Protein AF-A0A1A8AXL2-F1 (afdb_monomer)

pLDDT: mean 74.63, std 25.41, range [25.23, 94.56]

Solvent-accessible surface area (backbone atoms only — not comparable to full-atom values): 12028 Å² total; per-residue (Å²): 109,71,71,58,29,53,57,51,32,54,52,47,26,49,73,79,44,80,62,45,82,63,95,41,56,71,55,32,40,69,34,60,92,36,46,71,41,55,19,22,45,46,35,32,72,77,67,73,39,85,77,52,56,38,52,43,76,42,40,44,53,48,43,51,44,55,54,78,48,100,61,81,63,91,45,54,69,52,40,30,56,61,44,65,73,74,51,61,77,85,47,44,76,56,49,43,64,52,34,41,52,43,27,73,48,36,57,32,96,71,85,35,26,29,68,77,37,92,56,36,92,76,33,81,66,50,47,92,85,31,62,91,65,81,59,75,92,81,79,82,82,75,81,78,79,73,78,87,72,80,83,74,85,85,88,84,90,81,80,89,80,92,84,81,95,73,90,80,81,84,83,79,84,84,77,82,80,76,84,78,82,82,75,86,85,90,134

Organism: Nothobranchius furzeri (NCBI:txid105023)

Radius of gyration: 23.91 Å; Cα contacts (8 Å, |Δi|>4): 164; chains: 1; bounding box: 62×56×70 Å

Foldseek 3Di:
DVVVLVVQQQVCCVPPVVRDQDLDLVSQCPRPPRHSLNSQLCNCPVVVDRPFANFDPLNLVVCQQQCVDPDRDDDSVVSRVSCVVPPPSVCRNVSHVVSVVCQQFAVDPPQGNLVPDPCNVNGPNRDPPGDPDHTDPDDDDDPPPDPPDPDDDDDDDDDDDDDDDDDDDDDDDDDDDDPDDDDDDDD

Secondary structure (DSSP, 8-state):
-HHHHHHHHHHHHHHHSTTS--SSHHHHHTSTT--HHHHHHHHHHHH----S----HHHHHHHHHHT-SSS--SSHHHHHHHHHHHS-GGGHHHHHHHHHHHHHHTS-SSS--GGG-TTTTT-TT--TT----PPPS--PPPP-PPP---------------------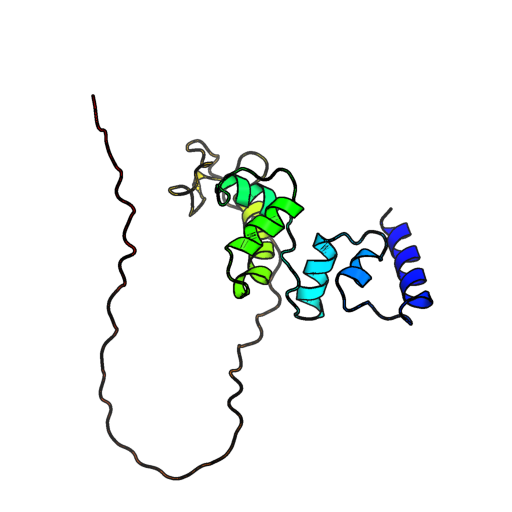PPPPP---PPPP-------

Sequence (187 aa):
NKVKYLKQTSAVLQRDFGGDIPNSVEGLVRLPGVGPKMAHLAMDIAWNQVSGIGVDTHVHRISNRLGWFRRPTKNPEETRKALEEWLPRELWSEINWLLVGFGQQVCLPVSPLCSSCLNQNICPSAHQSSPVKRPKAGSPRSPKSLPFKTKTEPGQELALNDETIKQEPRPETVSYMRPRRKNKCPL

InterPro domains:
  IPR000445 Helix-hairpin-helix motif [PF00633] (17-41)
  IPR003265 HhH-GPD domain [PF00730] (1-88)
  IPR003265 HhH-GPD domain [SM00478] (1-105)
  IPR003265 HhH-GPD domain [cd00056] (1-103)
  IPR003651 Endonuclease III-like, iron-sulphur cluster loop motif [SM00525] (106-126)
  IPR004035 Endonuclease III, iron-sulphur binding site [PS00764] (107-123)
  IPR004036 Endonuclease III-like, conserved site-2 [PS01155] (19-48)
  IPR011257 DNA glycosylase [SSF48150] (1-134)
  IPR023170 Helix-hairpin-helix, base-excision DNA repair, C-terminal [G3DSA:1.10.1670.10] (44-129)

Structure (mmCIF, N/CA/C/O backbone):
data_AF-A0A1A8AXL2-F1
#
_entry.id   AF-A0A1A8AXL2-F1
#
loop_
_atom_site.group_PDB
_atom_site.id
_atom_site.type_symbol
_atom_site.label_atom_id
_atom_site.label_alt_id
_atom_site.label_comp_id
_atom_site.label_asym_id
_atom_site.label_entity_id
_atom_site.label_seq_id
_atom_site.pdbx_PDB_ins_code
_atom_site.Cartn_x
_atom_site.Cartn_y
_atom_site.Cartn_z
_atom_site.occupancy
_atom_site.B_iso_or_equiv
_atom_site.auth_seq_id
_atom_site.auth_comp_id
_atom_site.auth_asym_id
_atom_site.auth_atom_id
_atom_site.pdbx_PDB_model_num
ATOM 1 N N . ASN A 1 1 ? 6.479 4.056 21.395 1.00 80.62 1 ASN A N 1
ATOM 2 C CA . ASN A 1 1 ? 5.275 4.492 20.638 1.00 80.62 1 ASN A CA 1
ATOM 3 C C . ASN A 1 1 ? 4.191 3.423 20.531 1.00 80.6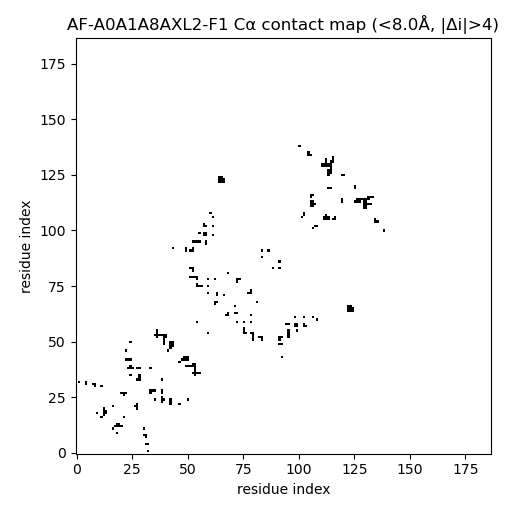2 1 ASN A C 1
ATOM 5 O O . ASN A 1 1 ? 3.095 3.691 20.996 1.00 80.62 1 ASN A O 1
ATOM 9 N N . LYS A 1 2 ? 4.466 2.207 20.030 1.00 86.38 2 LYS A N 1
ATOM 10 C CA . LYS A 1 2 ? 3.437 1.151 19.856 1.00 86.38 2 LYS A CA 1
ATOM 11 C C . LYS A 1 2 ? 2.618 0.825 21.121 1.00 86.38 2 LYS A C 1
ATOM 13 O O . LYS A 1 2 ? 1.398 0.797 21.059 1.00 86.38 2 LYS A O 1
ATOM 18 N N . VAL A 1 3 ? 3.270 0.667 22.277 1.00 93.06 3 VAL A N 1
ATOM 19 C CA . VAL A 1 3 ? 2.585 0.413 23.567 1.00 93.06 3 VAL A CA 1
ATOM 20 C C . VAL A 1 3 ? 1.648 1.563 23.961 1.00 93.06 3 VAL A C 1
ATOM 22 O O . VAL A 1 3 ? 0.550 1.331 24.459 1.00 93.06 3 VAL A O 1
ATOM 25 N N . LYS A 1 4 ? 2.059 2.811 23.699 1.00 92.38 4 LYS A N 1
ATOM 26 C CA . LYS A 1 4 ? 1.239 4.004 23.952 1.00 92.38 4 LYS A CA 1
ATOM 27 C C . LYS A 1 4 ? -0.009 3.997 23.066 1.00 92.38 4 LYS A C 1
ATOM 29 O O . LYS A 1 4 ? -1.100 4.205 23.581 1.00 92.38 4 LYS A O 1
ATOM 34 N N . TYR A 1 5 ? 0.147 3.683 21.779 1.00 92.75 5 TYR A N 1
ATOM 35 C CA . TYR A 1 5 ? -0.978 3.577 20.849 1.00 92.75 5 TYR A CA 1
ATOM 36 C C . TYR A 1 5 ? -1.948 2.461 21.220 1.00 92.75 5 TYR A C 1
ATOM 38 O O . TYR A 1 5 ? -3.147 2.690 21.163 1.00 92.75 5 TYR A O 1
ATOM 46 N N . LEU A 1 6 ? -1.470 1.305 21.688 1.00 91.81 6 LEU A N 1
ATOM 47 C CA . LEU A 1 6 ? -2.341 0.232 22.185 1.00 91.81 6 LEU A CA 1
ATOM 48 C C . LEU A 1 6 ? -3.220 0.691 23.357 1.00 91.81 6 LEU A C 1
ATOM 50 O O . LEU A 1 6 ? -4.438 0.529 23.310 1.00 91.81 6 LEU A O 1
ATOM 54 N N . LYS A 1 7 ? -2.619 1.318 24.380 1.00 93.50 7 LYS A N 1
ATOM 55 C CA . LYS A 1 7 ? -3.366 1.844 25.536 1.00 93.50 7 LYS A CA 1
ATOM 56 C C . LYS A 1 7 ? -4.383 2.911 25.122 1.00 93.50 7 LYS A C 1
ATOM 58 O O . LYS A 1 7 ? -5.524 2.873 25.564 1.00 93.50 7 LYS A O 1
ATOM 63 N N . GLN A 1 8 ? -3.976 3.840 24.257 1.00 93.62 8 GLN A N 1
ATOM 64 C CA . GLN A 1 8 ? -4.852 4.906 23.765 1.00 93.62 8 GLN A CA 1
ATOM 65 C C . GLN A 1 8 ? -5.988 4.365 22.890 1.00 93.62 8 GLN A C 1
ATOM 67 O O . GLN A 1 8 ? -7.120 4.804 23.041 1.00 93.62 8 GLN A O 1
ATOM 72 N N . THR A 1 9 ? -5.703 3.395 22.018 1.00 93.44 9 THR A N 1
ATOM 73 C CA . THR A 1 9 ? -6.710 2.754 21.160 1.00 93.44 9 THR A CA 1
ATOM 74 C C . THR A 1 9 ? -7.769 2.068 22.013 1.00 93.44 9 THR A C 1
ATOM 76 O O . THR A 1 9 ? -8.945 2.330 21.817 1.00 93.44 9 THR A O 1
ATOM 79 N N . SER A 1 10 ? -7.371 1.270 23.011 1.00 92.75 10 SER A N 1
ATOM 80 C CA . SER A 1 10 ? -8.322 0.609 23.918 1.00 92.75 10 SER A CA 1
ATOM 81 C C . SER A 1 10 ? -9.226 1.611 24.651 1.00 92.75 10 SER A C 1
ATOM 83 O O . SER A 1 10 ? -10.439 1.425 24.698 1.00 92.75 10 SER A O 1
ATOM 85 N N . ALA A 1 11 ? -8.663 2.722 25.143 1.00 93.44 11 ALA A N 1
ATOM 86 C CA . ALA A 1 11 ? -9.444 3.776 25.791 1.00 93.44 11 ALA A CA 1
ATOM 87 C C . ALA A 1 11 ? -10.441 4.459 24.833 1.00 93.44 11 ALA A C 1
ATOM 89 O O . ALA A 1 11 ? -11.581 4.714 25.215 1.00 93.44 11 ALA A O 1
ATOM 90 N N . VAL A 1 12 ? -10.034 4.733 23.586 1.00 92.81 12 VAL A N 1
ATOM 91 C CA . VAL A 1 12 ? -10.913 5.309 22.551 1.00 92.81 12 VAL A CA 1
ATOM 92 C C . VAL A 1 12 ? -12.035 4.340 22.179 1.00 92.81 12 VAL A C 1
ATOM 94 O O . VAL A 1 12 ? -13.181 4.762 22.086 1.00 92.81 12 VAL A O 1
ATOM 97 N N . LEU A 1 13 ? -11.733 3.049 22.020 1.00 93.69 13 LEU A N 1
ATOM 98 C CA . LEU A 1 13 ? -12.737 2.030 21.700 1.00 93.69 13 LEU A CA 1
ATOM 99 C C . LEU A 1 13 ? -13.796 1.915 22.802 1.00 93.69 13 LEU A C 1
ATOM 101 O O . LEU A 1 13 ? -14.986 1.911 22.504 1.00 93.69 13 LEU A O 1
ATOM 105 N N . GLN A 1 14 ? -13.382 1.892 24.073 1.00 93.81 14 GLN A N 1
ATOM 106 C CA . GLN A 1 14 ? -14.323 1.851 25.197 1.00 93.81 14 GLN A CA 1
ATOM 107 C C . GLN A 1 14 ? -15.208 3.100 25.268 1.00 93.81 14 GLN A C 1
ATOM 109 O O . GLN A 1 14 ? -16.404 2.983 25.516 1.00 93.81 14 GLN A O 1
ATOM 114 N N . ARG A 1 15 ? -14.634 4.289 25.050 1.00 92.75 15 ARG A N 1
ATOM 115 C CA . ARG A 1 15 ? -15.352 5.561 25.194 1.00 92.75 15 ARG A CA 1
ATOM 116 C C . ARG A 1 15 ? -16.278 5.869 24.015 1.00 92.75 15 ARG A C 1
ATOM 118 O O . ARG A 1 15 ? -17.403 6.299 24.236 1.00 92.75 15 ARG A O 1
ATOM 125 N N . ASP A 1 16 ? -15.796 5.676 22.787 1.00 91.31 16 ASP A N 1
ATOM 126 C CA . ASP A 1 16 ? -16.437 6.211 21.577 1.00 91.31 16 ASP A CA 1
ATOM 127 C C . ASP A 1 16 ? -17.134 5.124 20.736 1.00 91.31 16 ASP A C 1
ATOM 129 O O . ASP A 1 16 ? -17.995 5.449 19.922 1.00 91.31 16 ASP A O 1
ATOM 133 N N . PHE A 1 17 ? -16.783 3.844 20.922 1.00 90.69 17 PHE A N 1
ATOM 134 C CA . PHE A 1 17 ? -17.259 2.724 20.094 1.00 90.69 17 PHE A CA 1
ATOM 135 C C . PHE A 1 17 ? -17.861 1.565 20.909 1.00 90.69 17 PHE A C 1
ATOM 137 O O . PHE A 1 17 ? -18.017 0.460 20.399 1.00 90.69 17 PHE A O 1
ATOM 144 N N . GLY A 1 18 ? -18.189 1.787 22.188 1.00 89.75 18 GLY A N 1
ATOM 145 C CA . GLY A 1 18 ? -18.833 0.773 23.034 1.00 89.75 18 GLY A CA 1
ATOM 146 C C . GLY A 1 18 ? -17.980 -0.477 23.287 1.00 89.75 18 GLY A C 1
ATOM 147 O O . GLY A 1 18 ? -18.515 -1.529 23.618 1.00 89.75 18 GLY A O 1
ATOM 148 N N . GLY A 1 19 ? -16.658 -0.372 23.122 1.00 90.81 19 GLY A N 1
ATOM 149 C CA . GLY A 1 19 ? -15.722 -1.486 23.262 1.00 90.81 19 GLY A CA 1
ATOM 150 C C . GLY A 1 19 ? -15.533 -2.338 22.004 1.00 90.81 19 GLY A C 1
ATOM 151 O O . GLY A 1 19 ? -14.730 -3.268 22.055 1.00 90.81 19 GLY A O 1
ATOM 152 N N . ASP A 1 20 ? -16.198 -2.016 20.892 1.00 92.38 20 ASP A N 1
ATOM 153 C CA . ASP A 1 20 ? -16.064 -2.740 19.623 1.00 92.38 20 ASP A CA 1
ATOM 154 C C . ASP A 1 20 ? -15.217 -1.969 18.594 1.00 92.38 20 ASP A C 1
ATOM 156 O O . ASP A 1 20 ? -14.982 -0.765 18.724 1.00 92.38 20 ASP A O 1
ATOM 160 N N . ILE A 1 21 ? -14.715 -2.668 17.574 1.00 92.12 21 ILE A N 1
ATOM 161 C CA . ILE A 1 21 ? -13.876 -2.092 16.520 1.00 92.12 21 ILE A CA 1
ATOM 162 C C . ILE A 1 21 ? -14.773 -1.481 15.432 1.00 92.12 21 ILE A C 1
ATOM 164 O O . ILE A 1 21 ? -15.626 -2.180 14.885 1.00 92.12 21 ILE A O 1
ATOM 168 N N . PRO A 1 22 ? -14.568 -0.207 15.046 1.00 91.44 22 PRO A N 1
ATOM 169 C CA . PRO A 1 22 ? -15.370 0.415 14.002 1.00 91.44 22 PRO A CA 1
ATOM 170 C C . PRO A 1 22 ? -15.217 -0.305 12.660 1.00 91.44 22 PRO A C 1
ATOM 172 O O . PRO A 1 22 ? -14.106 -0.542 12.190 1.00 91.44 22 PRO A O 1
ATOM 175 N N . ASN A 1 23 ? -16.346 -0.560 12.006 1.00 91.50 23 ASN A N 1
ATOM 176 C CA . ASN A 1 23 ? -16.459 -1.202 10.695 1.00 91.50 23 ASN A CA 1
ATOM 177 C C . ASN A 1 23 ? -16.460 -0.191 9.531 1.00 91.50 23 ASN A C 1
ATOM 179 O O . ASN A 1 23 ? -17.117 -0.396 8.511 1.00 91.50 23 ASN A O 1
ATOM 183 N N . SER A 1 24 ? -15.757 0.932 9.681 1.00 93.12 24 SER A N 1
ATOM 184 C CA . SER A 1 24 ? -15.641 1.959 8.644 1.00 93.12 24 SER A CA 1
ATOM 185 C C . SER A 1 24 ? -14.209 2.472 8.538 1.00 93.12 24 SER A C 1
ATOM 187 O O . SER A 1 24 ? -13.486 2.561 9.533 1.00 93.12 24 SER A O 1
ATOM 189 N N . VAL A 1 25 ? -13.788 2.850 7.325 1.00 91.62 25 VAL A N 1
ATOM 190 C CA . VAL A 1 25 ? -12.440 3.398 7.082 1.00 91.62 25 VAL A CA 1
ATOM 191 C C . VAL A 1 25 ? -12.203 4.643 7.935 1.00 91.62 25 VAL A C 1
ATOM 193 O O . VAL A 1 25 ? -11.165 4.767 8.577 1.00 91.62 25 VAL A O 1
ATOM 196 N N . GLU A 1 26 ? -13.181 5.544 7.986 1.00 92.31 26 GLU A N 1
ATOM 197 C CA . GLU A 1 26 ? -13.119 6.780 8.769 1.00 92.31 26 GLU A CA 1
ATOM 198 C C . GLU A 1 26 ? -12.991 6.496 10.268 1.00 92.31 26 GLU A C 1
ATOM 200 O O . GLU A 1 26 ? -12.162 7.108 10.941 1.00 92.31 26 GLU A O 1
ATOM 205 N N . GLY A 1 27 ? -13.754 5.531 10.791 1.00 92.31 27 GLY A N 1
ATOM 206 C CA . GLY A 1 27 ? -13.664 5.116 12.189 1.00 92.31 27 GLY A CA 1
ATOM 207 C C . GLY A 1 27 ? -12.304 4.506 12.524 1.00 92.31 27 GLY A C 1
ATOM 208 O O . GLY A 1 27 ? -11.703 4.859 13.536 1.00 92.31 27 GLY A O 1
ATOM 209 N N . LEU A 1 28 ? -11.774 3.658 11.640 1.00 92.88 28 LEU A N 1
ATOM 210 C CA . LEU A 1 28 ? -10.459 3.043 11.808 1.00 92.88 28 LEU A CA 1
ATOM 211 C C . LEU A 1 28 ? -9.328 4.074 11.781 1.00 92.88 28 LEU A C 1
ATOM 213 O O . LEU A 1 28 ? -8.440 4.006 12.622 1.00 92.88 28 LEU A O 1
ATOM 217 N N . VAL A 1 29 ? -9.367 5.057 10.875 1.00 93.62 29 VAL A N 1
ATOM 218 C CA . VAL A 1 29 ? -8.345 6.121 10.787 1.00 93.62 29 VAL A CA 1
ATOM 219 C C . VAL A 1 29 ? -8.354 7.041 12.017 1.00 93.62 29 VAL A C 1
ATOM 221 O O . VAL A 1 29 ? -7.330 7.637 12.347 1.00 93.62 29 VAL A O 1
ATOM 224 N N . ARG A 1 30 ? -9.474 7.139 12.750 1.00 91.81 30 ARG A N 1
ATOM 225 C CA . ARG A 1 30 ? -9.527 7.877 14.027 1.00 91.81 30 ARG A CA 1
ATOM 226 C C . ARG A 1 30 ? -8.743 7.187 15.144 1.00 91.81 30 ARG A C 1
ATOM 228 O O . ARG A 1 30 ? -8.409 7.842 16.134 1.00 91.81 30 ARG A O 1
ATOM 235 N N . LEU A 1 31 ? -8.439 5.894 15.011 1.00 92.31 31 LEU A N 1
ATOM 236 C CA . LEU A 1 31 ? -7.663 5.171 16.010 1.00 92.31 31 LEU A CA 1
ATOM 237 C C . LEU A 1 31 ? -6.184 5.590 15.955 1.00 92.31 31 LEU A C 1
ATOM 239 O O . LEU A 1 31 ? -5.583 5.686 14.879 1.00 92.31 31 LEU A O 1
ATOM 243 N N . PRO A 1 32 ? -5.544 5.820 17.112 1.00 91.19 32 PRO A N 1
ATOM 244 C CA . PRO A 1 32 ? -4.179 6.318 17.148 1.00 91.19 32 PRO A CA 1
ATOM 245 C C . PRO A 1 32 ? -3.201 5.287 16.572 1.00 91.19 32 PRO A C 1
ATOM 247 O O . PRO A 1 32 ? -3.061 4.175 17.075 1.00 91.19 32 PRO A O 1
ATOM 250 N N . GLY A 1 33 ? -2.473 5.689 15.527 1.00 88.56 33 GLY A N 1
ATOM 251 C CA . GLY A 1 33 ? -1.500 4.837 14.837 1.00 88.56 33 GLY A CA 1
ATOM 252 C C . GLY A 1 33 ? -2.068 4.042 13.657 1.00 88.56 33 GLY A C 1
ATOM 253 O O . GLY A 1 33 ? -1.302 3.337 12.998 1.00 88.56 33 GLY A O 1
ATOM 254 N N . VAL A 1 34 ? -3.363 4.176 13.353 1.00 92.00 34 VAL A N 1
ATOM 255 C CA . VAL A 1 34 ? -3.984 3.601 12.154 1.00 92.00 34 VAL A CA 1
ATOM 256 C C . VAL A 1 34 ? -4.045 4.667 11.061 1.00 92.00 34 VAL A C 1
ATOM 258 O O . VAL A 1 34 ? -4.724 5.678 11.186 1.00 92.00 34 VAL A O 1
ATOM 261 N N . GLY A 1 35 ? -3.297 4.452 9.979 1.00 90.75 35 GLY A N 1
ATOM 262 C CA . GLY A 1 35 ? -3.356 5.297 8.784 1.00 90.75 35 GLY A CA 1
ATOM 263 C C . GLY A 1 35 ? -4.300 4.740 7.709 1.00 90.75 35 GLY A C 1
ATOM 264 O O . GLY A 1 35 ? -4.747 3.595 7.829 1.00 90.75 35 GLY A O 1
ATOM 265 N N . PRO A 1 36 ? -4.522 5.483 6.607 1.00 89.62 36 PRO A N 1
ATOM 266 C CA . PRO A 1 36 ? -5.420 5.085 5.515 1.00 89.62 36 PRO A CA 1
ATOM 267 C C . PRO A 1 36 ? -5.136 3.683 4.960 1.00 89.62 36 PRO A C 1
ATOM 269 O O . PRO A 1 36 ? -6.042 2.868 4.816 1.00 89.62 36 PRO A O 1
ATOM 272 N N . LYS A 1 37 ? -3.854 3.346 4.751 1.00 90.44 37 LYS A N 1
ATOM 273 C CA . LYS A 1 37 ? -3.425 2.003 4.326 1.00 90.44 37 LYS A CA 1
ATOM 274 C C . LYS A 1 37 ? -3.930 0.912 5.273 1.00 90.44 37 LYS A C 1
ATOM 276 O O . LYS A 1 37 ? -4.470 -0.092 4.824 1.00 90.44 37 LYS A O 1
ATOM 281 N N . MET A 1 38 ? -3.703 1.087 6.575 1.00 91.75 38 MET A N 1
ATOM 282 C CA . MET A 1 38 ? -4.070 0.083 7.575 1.00 91.75 38 MET A CA 1
ATOM 283 C C . MET A 1 38 ? -5.588 -0.044 7.693 1.00 91.75 38 MET A C 1
ATOM 285 O O . MET A 1 38 ? -6.074 -1.156 7.854 1.00 91.75 38 MET A O 1
ATOM 289 N N . ALA A 1 39 ? -6.323 1.062 7.555 1.00 93.56 39 ALA A N 1
ATOM 290 C CA . ALA A 1 39 ? -7.779 1.054 7.558 1.00 93.56 39 ALA A CA 1
ATOM 291 C C . ALA A 1 39 ? -8.351 0.260 6.373 1.00 93.56 39 ALA A C 1
ATOM 293 O O . ALA A 1 39 ? -9.171 -0.627 6.584 1.00 93.56 39 ALA A O 1
ATOM 294 N N . HIS A 1 40 ? -7.867 0.492 5.147 1.00 92.81 40 HIS A N 1
ATOM 295 C CA . HIS A 1 40 ? -8.312 -0.278 3.979 1.00 92.81 40 HIS A CA 1
ATOM 296 C C . HIS A 1 40 ? -8.010 -1.776 4.107 1.00 92.81 40 HIS A C 1
ATOM 298 O O . HIS A 1 40 ? -8.869 -2.598 3.804 1.00 92.81 40 HIS A O 1
ATOM 304 N N . LEU A 1 41 ? -6.823 -2.134 4.611 1.00 91.50 41 LEU A N 1
ATOM 305 C CA . LEU A 1 41 ? -6.457 -3.538 4.826 1.00 91.50 41 LEU A CA 1
ATOM 306 C C . LEU A 1 41 ? -7.290 -4.208 5.918 1.00 91.50 41 LEU A C 1
ATOM 308 O O . LEU A 1 41 ? -7.655 -5.369 5.777 1.00 91.50 41 LEU A O 1
ATOM 312 N N . ALA A 1 42 ? -7.594 -3.496 7.003 1.00 92.81 42 ALA A N 1
ATOM 313 C CA . ALA A 1 42 ? -8.451 -4.020 8.058 1.00 92.81 42 ALA A CA 1
ATOM 314 C C . ALA A 1 42 ? -9.887 -4.237 7.556 1.00 92.81 42 ALA A C 1
ATOM 316 O O . ALA A 1 42 ? -10.452 -5.291 7.822 1.00 92.81 42 ALA A O 1
ATOM 317 N N . MET A 1 43 ? -10.441 -3.298 6.779 1.00 93.69 43 MET A N 1
ATOM 318 C CA . MET A 1 43 ? -11.762 -3.447 6.149 1.00 93.69 43 MET A CA 1
ATOM 319 C C . MET A 1 43 ? -11.843 -4.679 5.241 1.00 93.69 43 MET A C 1
ATOM 321 O O . MET A 1 43 ? -12.810 -5.437 5.306 1.00 93.69 43 MET A O 1
ATOM 325 N N . ASP A 1 44 ? -10.806 -4.898 4.437 1.00 91.19 44 ASP A N 1
ATOM 326 C CA . ASP A 1 44 ? -10.718 -6.047 3.541 1.00 91.19 44 ASP A CA 1
ATOM 327 C C . ASP A 1 44 ? -10.605 -7.369 4.319 1.00 91.19 44 ASP A C 1
ATOM 329 O O . ASP A 1 44 ? -11.382 -8.288 4.100 1.00 91.19 44 ASP A O 1
ATOM 333 N N . ILE A 1 45 ? -9.704 -7.461 5.301 1.00 90.12 45 ILE A N 1
ATOM 334 C CA . ILE A 1 45 ? -9.427 -8.729 5.997 1.00 90.12 45 ILE A CA 1
ATOM 335 C C . ILE A 1 45 ? -10.499 -9.082 7.037 1.00 90.12 45 ILE A C 1
ATOM 337 O O . ILE A 1 45 ? -10.868 -10.247 7.160 1.00 90.12 45 ILE A O 1
ATOM 341 N N . ALA A 1 46 ? -10.964 -8.112 7.827 1.00 92.38 46 ALA A N 1
ATOM 342 C CA . ALA A 1 46 ? -11.866 -8.382 8.949 1.00 92.38 46 ALA A CA 1
ATOM 343 C C . ALA A 1 46 ? -13.348 -8.351 8.549 1.00 92.38 46 ALA A C 1
ATOM 345 O O . ALA A 1 46 ? -14.134 -9.113 9.106 1.00 92.38 46 ALA A O 1
ATOM 346 N N . TRP A 1 47 ? -13.724 -7.521 7.569 1.00 93.25 47 TRP A N 1
ATOM 347 C CA . TRP A 1 47 ? -15.116 -7.381 7.118 1.00 93.25 47 TRP A CA 1
ATOM 348 C C . TRP A 1 47 ? -15.352 -7.852 5.683 1.00 93.25 47 TRP A C 1
ATOM 350 O O . TRP A 1 47 ? -16.477 -7.754 5.196 1.00 93.25 47 TRP A O 1
ATOM 360 N N . ASN A 1 48 ? -14.326 -8.371 4.997 1.00 89.69 48 ASN A N 1
ATOM 361 C CA . ASN A 1 48 ? -14.412 -8.790 3.595 1.00 89.69 48 ASN A CA 1
ATOM 362 C C . ASN A 1 48 ? -14.971 -7.677 2.688 1.00 89.69 48 ASN A C 1
ATOM 364 O O . ASN A 1 48 ? -15.683 -7.934 1.714 1.00 89.69 48 ASN A O 1
ATOM 368 N N . GLN A 1 49 ? -14.682 -6.421 3.050 1.00 90.94 49 GLN A N 1
ATOM 369 C CA . GLN A 1 49 ? -15.200 -5.233 2.392 1.00 90.94 49 GLN A CA 1
ATOM 370 C C . GLN A 1 49 ? -14.058 -4.441 1.763 1.00 90.94 49 GLN A C 1
ATOM 372 O O . GLN A 1 49 ? -13.312 -3.709 2.418 1.00 90.94 49 GLN A O 1
ATOM 377 N N . VAL A 1 50 ? -13.986 -4.526 0.438 1.00 89.25 50 VAL A N 1
ATOM 378 C CA . VAL A 1 50 ? -13.010 -3.792 -0.363 1.00 89.25 50 VAL A CA 1
ATOM 379 C C . VAL A 1 50 ? -13.410 -2.319 -0.424 1.00 89.25 50 VAL A C 1
ATOM 381 O O . VAL A 1 50 ? -14.258 -1.917 -1.226 1.00 89.25 50 VAL A O 1
ATOM 384 N N . SER A 1 51 ? -12.821 -1.509 0.452 1.00 87.94 51 SER A N 1
ATOM 385 C CA . SER A 1 51 ? -13.042 -0.056 0.512 1.00 87.94 51 SER A CA 1
ATOM 386 C C . SER A 1 51 ? -12.058 0.744 -0.349 1.00 87.94 51 SER A C 1
ATOM 388 O O . SER A 1 51 ? -12.369 1.860 -0.749 1.00 87.94 51 SER A O 1
ATOM 390 N N . GLY A 1 52 ? -10.891 0.174 -0.646 1.00 90.00 52 GLY A N 1
ATOM 391 C CA . GLY A 1 52 ? -9.826 0.794 -1.432 1.00 90.00 52 GLY A CA 1
ATOM 392 C C . GLY A 1 52 ? -8.554 -0.047 -1.388 1.00 90.00 52 GLY A C 1
ATOM 393 O O . GLY A 1 52 ? -8.475 -1.025 -0.640 1.00 90.00 52 GLY A O 1
ATOM 394 N N . ILE A 1 53 ? -7.548 0.327 -2.176 1.00 91.44 53 ILE A N 1
ATOM 395 C CA . ILE A 1 53 ? -6.287 -0.426 -2.234 1.00 91.44 53 ILE A CA 1
ATOM 396 C C . ILE A 1 53 ? -5.351 0.013 -1.097 1.00 91.44 53 ILE A C 1
ATOM 398 O O . ILE A 1 53 ? -4.927 1.166 -1.001 1.00 91.44 53 ILE A O 1
ATOM 402 N N . GLY A 1 54 ? -4.959 -0.925 -0.235 1.00 89.31 54 GLY A N 1
ATOM 403 C CA . GLY A 1 54 ? -3.965 -0.682 0.813 1.00 89.31 54 GLY A CA 1
ATOM 404 C C . GLY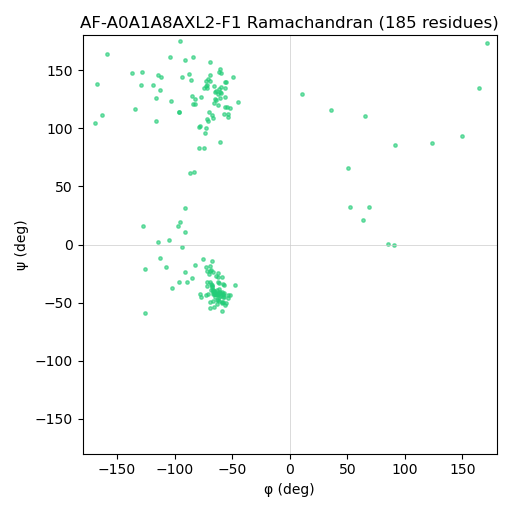 A 1 54 ? -2.537 -0.608 0.261 1.00 89.31 54 GLY A C 1
ATOM 405 O O . GLY A 1 54 ? -1.805 -1.593 0.316 1.00 89.31 54 GLY A O 1
ATOM 406 N N . VAL A 1 55 ? -2.112 0.552 -0.249 1.00 91.00 55 VAL A N 1
ATOM 407 C CA . VAL A 1 55 ? -0.782 0.711 -0.869 1.00 91.00 55 VAL A CA 1
ATOM 408 C C . VAL A 1 55 ? 0.350 0.633 0.164 1.00 91.00 55 VAL A C 1
ATOM 410 O O . VAL A 1 55 ? 0.526 1.507 1.013 1.00 91.00 55 VAL A O 1
ATOM 413 N N . ASP A 1 56 ? 1.170 -0.414 0.063 1.00 90.00 56 ASP A N 1
ATOM 414 C CA . ASP A 1 56 ? 2.456 -0.536 0.755 1.00 90.00 56 ASP A CA 1
ATOM 415 C C . ASP A 1 56 ? 3.588 0.177 -0.015 1.00 90.00 56 ASP A C 1
ATOM 417 O O . ASP A 1 56 ? 3.523 0.372 -1.225 1.00 90.00 56 ASP A O 1
ATOM 421 N N . THR A 1 57 ? 4.691 0.475 0.670 1.00 91.25 57 THR A N 1
ATOM 422 C CA . THR A 1 57 ? 6.002 0.780 0.080 1.00 91.25 57 THR A CA 1
ATOM 423 C C . THR A 1 57 ? 6.421 -0.220 -1.004 1.00 91.25 57 THR A C 1
ATOM 425 O O . THR A 1 57 ? 7.040 0.175 -1.993 1.00 91.25 57 THR A O 1
ATOM 428 N N . HIS A 1 58 ? 6.075 -1.506 -0.855 1.00 93.44 58 HIS A N 1
ATOM 429 C CA . HIS A 1 58 ? 6.303 -2.525 -1.882 1.00 93.44 58 HIS A CA 1
ATOM 430 C C . HIS A 1 58 ? 5.458 -2.260 -3.131 1.00 93.44 58 HIS A C 1
ATOM 432 O O . HIS A 1 58 ? 6.018 -2.146 -4.219 1.00 93.44 58 HIS A O 1
ATOM 438 N N . VAL A 1 59 ? 4.142 -2.101 -2.966 1.00 93.50 59 VAL A N 1
ATOM 439 C CA . VAL A 1 59 ? 3.199 -1.806 -4.057 1.00 93.50 59 VAL A CA 1
ATOM 440 C C . VAL A 1 59 ? 3.602 -0.520 -4.775 1.00 93.50 59 VAL A C 1
ATOM 442 O O . VAL A 1 59 ? 3.765 -0.527 -5.991 1.00 93.50 59 VAL A O 1
ATOM 445 N N . HIS A 1 60 ? 3.852 0.555 -4.025 1.00 94.56 60 HIS A N 1
ATOM 446 C CA . HIS A 1 60 ? 4.288 1.847 -4.550 1.00 94.56 60 HIS A CA 1
ATOM 447 C C . HIS A 1 60 ? 5.574 1.731 -5.378 1.00 94.56 60 HIS A C 1
ATOM 449 O O . HIS A 1 60 ? 5.621 2.141 -6.538 1.00 94.56 60 HIS A O 1
ATOM 455 N N . ARG A 1 61 ? 6.619 1.111 -4.816 1.00 94.25 61 ARG A N 1
ATOM 456 C CA . ARG A 1 61 ? 7.904 0.933 -5.503 1.00 94.25 61 ARG A CA 1
ATOM 457 C C . ARG A 1 61 ? 7.766 0.084 -6.763 1.00 94.25 61 ARG A C 1
ATOM 459 O O . ARG A 1 61 ? 8.323 0.438 -7.798 1.00 94.25 61 ARG A O 1
ATOM 466 N N . ILE A 1 62 ? 7.082 -1.054 -6.671 1.00 94.56 62 ILE A N 1
ATOM 467 C CA . ILE A 1 62 ? 6.992 -2.017 -7.773 1.00 94.56 62 ILE A CA 1
ATOM 468 C C . ILE A 1 62 ? 6.125 -1.459 -8.899 1.00 94.56 62 ILE A C 1
ATOM 470 O O . ILE A 1 62 ? 6.544 -1.531 -10.047 1.00 94.56 62 ILE A O 1
ATOM 474 N N . SER A 1 63 ? 4.998 -0.820 -8.585 1.00 93.88 63 SER A N 1
ATOM 475 C CA . SER A 1 63 ? 4.130 -0.194 -9.593 1.00 93.88 63 SER A CA 1
ATOM 476 C C . SER A 1 63 ? 4.868 0.900 -10.372 1.00 93.88 63 SER A C 1
ATOM 478 O O . SER A 1 63 ? 4.794 0.949 -11.599 1.00 93.88 63 SER A O 1
ATOM 480 N N . ASN A 1 64 ? 5.662 1.725 -9.676 1.00 93.62 64 ASN A N 1
ATOM 481 C CA . ASN A 1 64 ? 6.514 2.726 -10.319 1.00 93.62 64 ASN A CA 1
ATOM 482 C C . ASN A 1 64 ? 7.632 2.084 -11.166 1.00 93.62 64 ASN A C 1
ATOM 484 O O . ASN A 1 64 ? 7.895 2.546 -12.272 1.00 93.62 64 ASN A O 1
ATOM 488 N N . ARG A 1 65 ? 8.260 0.991 -10.705 1.00 92.94 65 ARG A N 1
ATOM 489 C CA . ARG A 1 65 ? 9.287 0.258 -11.479 1.00 92.94 65 ARG A CA 1
ATOM 490 C C . ARG A 1 65 ? 8.737 -0.436 -12.721 1.00 92.94 65 ARG A C 1
ATOM 492 O O . ARG A 1 65 ? 9.436 -0.512 -13.729 1.00 92.94 65 ARG A O 1
ATOM 499 N N . LEU A 1 66 ? 7.525 -0.973 -12.638 1.00 92.06 66 LEU A N 1
ATOM 500 C CA . LEU A 1 66 ? 6.855 -1.624 -13.761 1.00 92.06 66 LEU A CA 1
ATOM 501 C C . LEU A 1 66 ? 6.322 -0.610 -14.778 1.00 92.06 66 LEU A C 1
ATOM 503 O O . LEU A 1 66 ? 5.976 -1.003 -15.886 1.00 92.06 66 LEU A O 1
ATOM 507 N N . GLY A 1 67 ? 6.283 0.680 -14.429 1.00 91.38 67 GLY A N 1
ATOM 508 C CA . GLY A 1 67 ? 5.777 1.722 -15.316 1.00 91.38 67 GLY A CA 1
ATOM 509 C C . GLY A 1 67 ? 4.269 1.620 -15.541 1.00 91.38 67 GLY A C 1
ATOM 510 O O . GLY A 1 67 ? 3.793 1.947 -16.622 1.00 91.38 67 GLY A O 1
ATOM 511 N N . TRP A 1 68 ? 3.509 1.160 -14.540 1.00 91.75 68 TRP A N 1
ATOM 512 C CA . TRP A 1 68 ? 2.047 1.032 -14.641 1.00 91.75 68 TRP A CA 1
ATOM 513 C C . TRP A 1 68 ? 1.311 2.371 -14.733 1.00 91.75 68 TRP A C 1
ATOM 515 O O . TRP A 1 68 ? 0.140 2.412 -15.095 1.00 91.75 68 TRP A O 1
ATOM 525 N N . PHE A 1 69 ? 1.993 3.472 -14.428 1.00 89.94 69 PHE A N 1
ATOM 526 C CA . PHE A 1 69 ? 1.429 4.812 -14.486 1.00 89.94 69 PHE A CA 1
ATOM 527 C C . PHE A 1 69 ? 2.079 5.613 -15.610 1.00 89.94 69 PHE A C 1
ATOM 529 O O . PHE A 1 69 ? 3.287 5.531 -15.830 1.00 89.94 69 PHE A O 1
ATOM 536 N N . ARG A 1 70 ? 1.290 6.471 -16.270 1.00 84.38 70 ARG A N 1
ATOM 537 C CA . ARG A 1 70 ? 1.793 7.419 -17.284 1.00 84.38 70 ARG A CA 1
ATOM 538 C C . ARG A 1 70 ? 2.870 8.354 -16.738 1.00 84.38 70 ARG A C 1
ATOM 540 O O . ARG A 1 70 ? 3.765 8.764 -17.469 1.00 84.38 70 ARG A O 1
ATOM 547 N N . ARG A 1 71 ? 2.745 8.729 -15.465 1.00 88.44 71 ARG A N 1
ATOM 548 C CA . ARG A 1 71 ? 3.714 9.542 -14.731 1.00 88.44 71 ARG A CA 1
ATOM 549 C C . ARG A 1 71 ? 4.036 8.833 -13.416 1.00 88.44 71 ARG A C 1
ATOM 551 O O . ARG A 1 71 ? 3.100 8.355 -12.776 1.00 88.44 71 ARG A O 1
ATOM 558 N N . PRO A 1 72 ? 5.312 8.776 -12.998 1.00 89.25 72 PRO A N 1
ATOM 559 C CA . PRO A 1 72 ? 5.673 8.218 -11.703 1.00 89.25 72 PRO A CA 1
ATOM 560 C C . PRO A 1 72 ? 4.937 8.939 -10.572 1.00 89.25 72 PRO A C 1
ATOM 562 O O . PRO A 1 72 ? 4.876 10.170 -10.543 1.00 89.25 72 PRO A O 1
ATOM 565 N N . THR A 1 73 ? 4.393 8.162 -9.644 1.00 92.00 73 THR A N 1
ATOM 566 C CA . THR A 1 73 ? 3.699 8.686 -8.460 1.00 92.00 73 THR A CA 1
ATOM 567 C C . THR A 1 73 ? 4.712 8.964 -7.358 1.00 92.00 73 THR A C 1
ATOM 569 O O . THR A 1 73 ? 5.660 8.195 -7.188 1.00 92.00 73 THR A O 1
ATOM 572 N N . LYS A 1 74 ? 4.531 10.056 -6.607 1.00 90.62 74 LYS A N 1
ATOM 573 C CA . LYS A 1 74 ? 5.444 10.437 -5.513 1.00 90.62 74 LYS A CA 1
ATOM 574 C C . LYS A 1 74 ? 4.941 9.958 -4.161 1.00 90.62 74 LYS A C 1
ATOM 576 O O . LYS A 1 74 ? 5.739 9.616 -3.295 1.00 90.62 74 LYS A O 1
ATOM 581 N N . ASN A 1 75 ? 3.621 9.911 -4.001 1.00 90.81 75 ASN A N 1
ATOM 582 C CA . ASN A 1 75 ? 2.973 9.576 -2.741 1.00 90.81 75 ASN A CA 1
ATOM 583 C C . ASN A 1 75 ? 2.196 8.250 -2.842 1.00 90.81 75 ASN A C 1
ATOM 585 O O . ASN A 1 75 ? 1.595 7.978 -3.883 1.00 90.81 75 ASN A O 1
ATOM 589 N N . PRO A 1 76 ? 2.124 7.441 -1.766 1.00 90.38 76 PRO A N 1
ATOM 590 C CA . PRO A 1 76 ? 1.321 6.213 -1.751 1.00 90.38 76 PRO A CA 1
ATOM 591 C C . PRO A 1 76 ? -0.166 6.438 -2.061 1.00 90.38 76 PRO A C 1
ATOM 593 O O . PRO A 1 76 ? -0.780 5.613 -2.728 1.00 90.38 76 PRO A O 1
ATOM 596 N N . GLU A 1 77 ? -0.737 7.571 -1.638 1.00 90.75 77 GLU A N 1
ATOM 597 C CA . GLU A 1 77 ? -2.132 7.928 -1.945 1.00 90.75 77 GLU A CA 1
ATOM 598 C C . GLU A 1 77 ? -2.350 8.222 -3.438 1.00 90.75 77 GLU A C 1
ATOM 600 O O . GLU A 1 77 ? -3.394 7.881 -3.990 1.00 90.75 77 GLU A O 1
ATOM 605 N N . GLU A 1 78 ? -1.362 8.809 -4.121 1.00 92.00 78 GLU A N 1
ATOM 606 C CA . GLU A 1 78 ? -1.419 9.003 -5.578 1.00 92.00 78 GLU A CA 1
ATOM 607 C C . GLU A 1 78 ? -1.372 7.656 -6.297 1.00 92.00 78 GLU A C 1
ATOM 609 O O . GLU A 1 78 ? -2.149 7.421 -7.217 1.00 92.00 78 GLU A O 1
ATOM 614 N N . THR A 1 79 ? -0.499 6.749 -5.846 1.00 93.31 79 THR A N 1
ATOM 615 C CA . THR A 1 79 ? -0.447 5.371 -6.351 1.00 93.31 79 THR A CA 1
ATOM 616 C C . THR A 1 79 ? -1.772 4.658 -6.151 1.00 93.31 79 THR A C 1
ATOM 618 O O . THR A 1 79 ? -2.200 3.950 -7.053 1.00 93.31 79 THR A O 1
ATOM 621 N N . ARG A 1 80 ? -2.429 4.843 -4.998 1.00 92.75 80 ARG A N 1
ATOM 622 C CA . ARG A 1 80 ? -3.726 4.220 -4.721 1.00 92.75 80 ARG A CA 1
ATOM 623 C C . ARG A 1 80 ? -4.745 4.641 -5.768 1.00 92.75 80 ARG A C 1
ATOM 625 O O . ARG A 1 80 ? -5.257 3.786 -6.476 1.00 92.75 80 ARG A O 1
ATOM 632 N N . LYS A 1 81 ? -4.955 5.952 -5.915 1.00 92.31 81 LYS A N 1
ATOM 633 C CA . LYS A 1 81 ? -5.907 6.509 -6.885 1.00 92.31 81 LYS A CA 1
ATOM 634 C C . LYS A 1 81 ? -5.592 6.062 -8.312 1.00 92.31 81 LYS A C 1
ATOM 636 O O . LYS A 1 81 ? -6.493 5.688 -9.047 1.00 92.31 81 LYS A O 1
ATOM 641 N N . ALA A 1 82 ? -4.311 6.055 -8.680 1.00 93.25 82 ALA A N 1
ATOM 642 C CA . ALA A 1 82 ? -3.882 5.632 -10.006 1.00 93.25 82 ALA A CA 1
ATOM 643 C C . ALA A 1 82 ? -4.073 4.126 -10.247 1.00 93.25 82 ALA A C 1
ATOM 645 O O . ALA A 1 82 ? -4.318 3.737 -11.378 1.00 93.25 82 ALA A O 1
ATOM 646 N N . LEU A 1 83 ? -3.954 3.270 -9.226 1.00 92.56 83 LEU A N 1
ATOM 647 C CA . LEU A 1 83 ? -4.283 1.845 -9.346 1.00 92.56 83 LEU A CA 1
ATOM 648 C C . LEU A 1 83 ? -5.797 1.633 -9.426 1.00 92.56 83 LEU A C 1
ATOM 650 O O . LEU A 1 83 ? -6.250 0.865 -10.265 1.00 92.56 83 LEU A O 1
ATOM 654 N N . GLU A 1 84 ? -6.567 2.336 -8.595 1.00 92.75 84 GLU A N 1
ATOM 655 C CA . GLU A 1 84 ? -8.034 2.256 -8.560 1.00 92.75 84 GLU A CA 1
ATOM 656 C C . GLU A 1 84 ? -8.684 2.698 -9.885 1.00 92.75 84 GLU A C 1
ATOM 658 O O . GLU A 1 84 ? -9.780 2.247 -10.201 1.00 92.75 84 GLU A O 1
ATOM 663 N N . GLU A 1 85 ? -8.011 3.536 -10.681 1.00 92.69 85 GLU A N 1
ATOM 664 C CA . GLU A 1 85 ? -8.511 4.024 -11.975 1.00 92.69 85 GLU A CA 1
ATOM 665 C C . GLU A 1 85 ? -8.592 2.935 -13.060 1.00 92.69 85 GLU A C 1
ATOM 667 O O . GLU A 1 85 ? -9.489 2.979 -13.899 1.00 92.69 85 GLU A O 1
ATOM 672 N N . TRP A 1 86 ? -7.673 1.963 -13.072 1.00 92.44 86 TRP A N 1
ATOM 673 C CA . TRP A 1 86 ? -7.590 0.967 -14.154 1.00 92.44 86 TRP A CA 1
ATOM 674 C C . TRP A 1 86 ? -7.625 -0.489 -13.687 1.00 92.44 86 TRP A C 1
ATOM 676 O O . TRP A 1 86 ? -7.919 -1.372 -14.494 1.00 92.44 86 TRP A O 1
ATOM 686 N N . LEU A 1 87 ?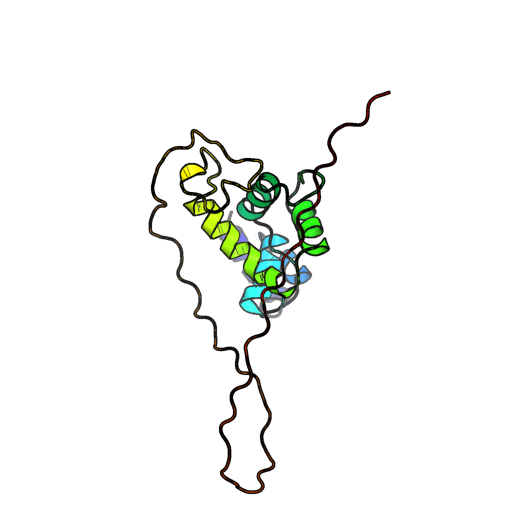 -7.300 -0.772 -12.423 1.00 92.88 87 LEU A N 1
ATOM 687 C CA . LEU A 1 87 ? -7.275 -2.135 -11.904 1.00 92.88 87 LEU A CA 1
ATOM 688 C C . LEU A 1 87 ? -8.711 -2.616 -11.627 1.00 92.88 87 LEU A C 1
ATOM 690 O O . LEU A 1 87 ? -9.423 -1.951 -10.870 1.00 92.88 87 LEU A O 1
ATOM 694 N N . PRO A 1 88 ? -9.133 -3.782 -12.154 1.00 94.00 88 PRO A N 1
ATOM 695 C CA . PRO A 1 88 ? -10.427 -4.378 -11.828 1.00 94.00 88 PRO A CA 1
ATOM 696 C C . PRO A 1 88 ? -10.610 -4.571 -10.320 1.00 94.00 88 PRO A C 1
ATOM 698 O O . PRO A 1 88 ? -9.668 -4.951 -9.616 1.00 94.00 88 PRO A O 1
ATOM 701 N N . ARG A 1 89 ? -11.821 -4.302 -9.819 1.00 90.88 89 ARG A N 1
ATOM 702 C CA . ARG A 1 89 ? -12.121 -4.237 -8.378 1.00 90.88 89 ARG A CA 1
ATOM 703 C C . ARG A 1 89 ? -11.894 -5.565 -7.663 1.00 90.88 89 ARG A C 1
ATOM 705 O O . ARG A 1 89 ? -11.553 -5.581 -6.485 1.00 90.88 89 ARG A O 1
ATOM 712 N N . GLU A 1 90 ? -12.031 -6.666 -8.388 1.00 91.56 90 GLU A N 1
ATOM 713 C CA . GLU A 1 90 ? -11.833 -8.035 -7.914 1.00 91.56 90 GLU A CA 1
ATOM 714 C C . GLU A 1 90 ? -10.377 -8.286 -7.493 1.00 91.56 90 GLU A C 1
ATOM 716 O O . GLU A 1 90 ? -10.113 -9.107 -6.621 1.00 91.56 90 GLU A O 1
ATOM 721 N N . LEU A 1 91 ? -9.426 -7.547 -8.074 1.00 91.88 91 LEU A N 1
ATOM 722 C CA . LEU A 1 91 ? -7.994 -7.701 -7.813 1.00 91.88 91 LEU A CA 1
ATOM 723 C C . LEU A 1 91 ? -7.475 -6.765 -6.714 1.00 91.88 91 LEU A C 1
ATOM 725 O O . LEU A 1 91 ? -6.291 -6.809 -6.377 1.00 91.88 91 LEU A O 1
ATOM 729 N N . TRP A 1 92 ? -8.316 -5.895 -6.150 1.00 92.81 92 TRP A N 1
ATOM 730 C CA . TRP A 1 92 ? -7.877 -4.875 -5.189 1.00 92.81 92 TRP A CA 1
ATOM 731 C C . TRP A 1 92 ? -7.410 -5.470 -3.860 1.00 92.81 92 TRP A C 1
ATOM 733 O O . TRP A 1 92 ? -6.406 -5.014 -3.310 1.00 92.81 92 TRP A O 1
ATOM 743 N N . SER A 1 93 ? -8.089 -6.507 -3.370 1.00 89.88 93 SER A N 1
ATOM 744 C CA . SER A 1 93 ? -7.644 -7.277 -2.202 1.00 89.88 93 SER A CA 1
ATOM 745 C C . SER A 1 93 ? -6.357 -8.035 -2.524 1.00 89.88 93 SER A C 1
ATOM 747 O O . SER A 1 93 ? -5.409 -8.078 -1.735 1.00 89.88 93 SER A O 1
ATOM 749 N N . GLU A 1 94 ? -6.280 -8.579 -3.745 1.00 90.81 94 GLU A N 1
ATOM 750 C CA . GLU A 1 94 ? -5.195 -9.468 -4.127 1.00 90.81 94 GLU A CA 1
ATOM 751 C C . GLU A 1 94 ? -3.905 -8.766 -4.560 1.00 90.81 94 GLU A C 1
ATOM 753 O O . GLU A 1 94 ? -2.843 -9.377 -4.626 1.00 90.81 94 GLU A O 1
ATOM 758 N N . ILE A 1 95 ? -3.926 -7.485 -4.899 1.00 92.25 95 ILE A N 1
ATOM 759 C CA . ILE A 1 95 ? -2.710 -6.854 -5.416 1.00 92.25 95 ILE A CA 1
ATOM 760 C C . ILE A 1 95 ? -1.664 -6.649 -4.314 1.00 92.25 95 ILE A C 1
ATOM 762 O O . ILE A 1 95 ? -0.461 -6.799 -4.547 1.00 92.25 95 ILE A O 1
ATOM 766 N N . ASN A 1 96 ? -2.101 -6.344 -3.089 1.00 90.25 96 ASN A N 1
ATOM 767 C CA . ASN A 1 96 ? -1.184 -5.950 -2.025 1.00 90.25 96 ASN A CA 1
ATOM 768 C C . ASN A 1 96 ? -0.305 -7.120 -1.559 1.00 90.25 96 ASN A C 1
ATOM 770 O O . ASN A 1 96 ? 0.921 -7.030 -1.613 1.00 90.25 96 ASN A O 1
ATOM 774 N N . TRP A 1 97 ? -0.898 -8.247 -1.158 1.00 90.50 97 TRP A N 1
ATOM 775 C CA . TRP A 1 97 ? -0.140 -9.421 -0.697 1.00 90.50 97 TRP A CA 1
ATOM 776 C C . TRP 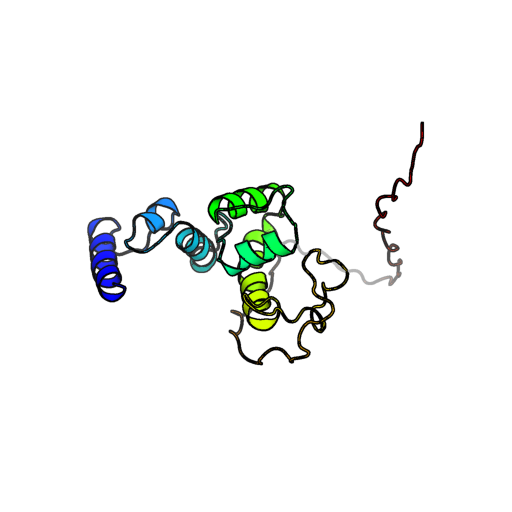A 1 97 ? 0.797 -10.015 -1.780 1.00 90.50 97 TRP A C 1
ATOM 778 O O . TRP A 1 97 ? 1.913 -10.427 -1.453 1.00 90.50 97 TRP A O 1
ATOM 788 N N . LEU A 1 98 ? 0.425 -9.960 -3.069 1.00 93.12 98 LEU A N 1
ATOM 789 C CA . LEU A 1 98 ? 1.194 -10.474 -4.202 1.00 93.12 98 LEU A CA 1
ATOM 790 C C . LEU A 1 98 ? 2.435 -9.615 -4.413 1.00 93.12 98 LEU A C 1
ATOM 792 O O . LEU A 1 98 ? 3.552 -10.128 -4.479 1.00 93.12 98 LEU A O 1
ATOM 796 N N . LEU A 1 99 ? 2.256 -8.294 -4.462 1.00 93.88 99 LEU A N 1
ATOM 797 C CA . LEU A 1 99 ? 3.363 -7.362 -4.650 1.00 93.88 99 LEU A CA 1
ATOM 798 C C . LEU A 1 99 ? 4.253 -7.251 -3.413 1.00 93.88 99 LEU A C 1
ATOM 800 O O . LEU A 1 99 ? 5.462 -7.070 -3.557 1.00 93.88 99 LEU A O 1
ATOM 804 N N . VAL A 1 100 ? 3.707 -7.399 -2.204 1.00 93.31 100 VAL A N 1
ATOM 805 C CA . VAL A 1 100 ? 4.517 -7.491 -0.983 1.00 93.31 100 VAL A CA 1
ATOM 806 C C . VAL A 1 100 ? 5.393 -8.743 -1.030 1.00 93.31 100 VAL A C 1
ATOM 808 O O . VAL A 1 100 ? 6.612 -8.621 -0.898 1.00 93.31 100 VAL A O 1
ATOM 811 N N . GLY A 1 101 ? 4.822 -9.920 -1.309 1.00 93.44 101 GLY A N 1
ATOM 812 C CA . GLY A 1 101 ? 5.584 -11.166 -1.436 1.00 93.44 101 GLY A CA 1
ATOM 813 C C . GLY A 1 101 ? 6.652 -11.087 -2.530 1.00 93.44 101 GLY A C 1
ATOM 814 O O . GLY A 1 101 ? 7.836 -11.326 -2.281 1.00 93.44 101 GLY A O 1
ATOM 815 N N . PHE A 1 102 ? 6.267 -10.637 -3.724 1.00 94.00 102 PHE A N 1
ATOM 816 C CA . PHE A 1 102 ? 7.184 -10.437 -4.846 1.00 94.00 102 PHE A CA 1
ATOM 817 C C . PHE A 1 102 ? 8.286 -9.412 -4.533 1.00 94.00 102 PHE A C 1
ATOM 819 O O . PHE A 1 102 ? 9.456 -9.616 -4.862 1.00 94.00 102 PHE A O 1
ATOM 826 N N . GLY A 1 103 ? 7.947 -8.317 -3.854 1.00 93.19 103 GLY A N 1
ATOM 827 C CA . GLY A 1 103 ? 8.886 -7.271 -3.462 1.00 93.19 103 GLY A CA 1
ATOM 828 C C . GLY A 1 103 ? 9.853 -7.666 -2.348 1.00 93.19 103 GLY A C 1
ATOM 829 O O . GLY A 1 103 ? 10.900 -7.032 -2.219 1.00 93.19 103 GLY A O 1
ATOM 830 N N . GLN A 1 104 ? 9.503 -8.664 -1.535 1.00 92.50 104 GLN A N 1
ATOM 831 C CA . GLN A 1 104 ? 10.369 -9.233 -0.498 1.00 92.50 104 GLN A CA 1
ATOM 832 C C . GLN A 1 104 ? 11.299 -10.320 -1.044 1.00 92.50 104 GLN A C 1
ATOM 834 O O . GLN A 1 104 ? 12.385 -10.514 -0.506 1.00 92.50 104 GLN A O 1
ATOM 839 N N . GLN A 1 105 ? 10.880 -11.027 -2.095 1.00 91.69 105 GLN A N 1
ATOM 840 C CA . GLN A 1 105 ? 11.598 -12.193 -2.609 1.00 91.69 105 GLN A CA 1
ATOM 841 C C . GLN A 1 105 ? 12.418 -11.907 -3.871 1.00 91.69 105 GLN A C 1
ATOM 843 O O . GLN A 1 105 ? 13.508 -12.455 -4.014 1.00 91.69 105 GLN A O 1
ATOM 848 N N . VAL A 1 106 ? 11.915 -11.060 -4.777 1.00 92.31 106 VAL A N 1
ATOM 849 C CA . VAL A 1 106 ? 12.490 -10.850 -6.118 1.00 92.31 106 VAL A CA 1
ATOM 850 C C . VAL A 1 106 ? 12.788 -9.372 -6.372 1.00 92.31 106 VAL A C 1
ATOM 852 O O . VAL A 1 106 ? 13.940 -8.992 -6.591 1.00 92.31 106 VAL A O 1
ATOM 855 N N . CYS A 1 107 ? 11.775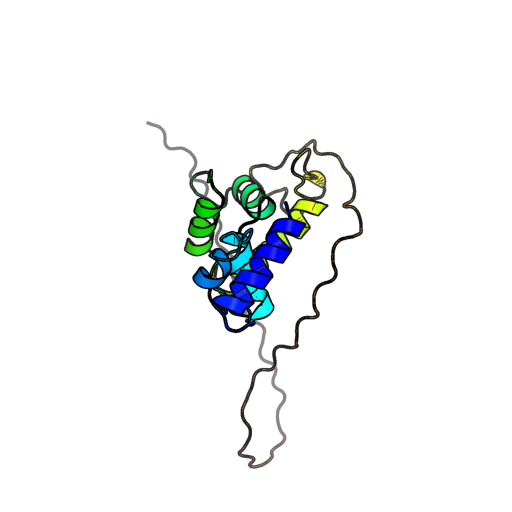 -8.502 -6.309 1.00 93.12 107 CYS A N 1
ATOM 856 C CA . CYS A 1 107 ? 11.920 -7.073 -6.609 1.00 93.12 107 CYS A CA 1
ATOM 857 C C . CYS A 1 107 ? 12.357 -6.268 -5.371 1.00 93.12 107 CYS A C 1
ATOM 859 O O . CYS A 1 107 ? 11.653 -5.372 -4.881 1.00 93.12 107 CYS A O 1
ATOM 861 N N . LEU A 1 108 ? 13.541 -6.608 -4.861 1.00 92.31 108 LEU A N 1
ATOM 862 C CA . LEU A 1 108 ? 14.128 -6.026 -3.654 1.00 92.31 108 LEU A CA 1
ATOM 863 C C . LEU A 1 108 ? 14.359 -4.507 -3.789 1.00 92.31 108 LEU A C 1
ATOM 865 O O . LEU A 1 108 ? 14.583 -4.018 -4.902 1.00 92.31 108 LEU A O 1
ATOM 869 N N . PRO A 1 109 ? 14.318 -3.732 -2.686 1.00 90.94 109 PRO A N 1
ATOM 870 C CA . PRO A 1 109 ? 14.587 -2.293 -2.721 1.00 90.94 109 PRO A CA 1
ATOM 871 C C . PRO A 1 109 ? 15.966 -1.963 -3.300 1.00 90.94 109 PRO A C 1
ATOM 873 O O . PRO A 1 109 ? 16.062 -1.111 -4.179 1.00 90.94 109 PRO A O 1
ATOM 876 N N . VAL A 1 110 ? 16.995 -2.696 -2.873 1.00 89.19 110 VAL A N 1
ATOM 877 C CA . VAL A 1 110 ? 18.378 -2.581 -3.352 1.00 89.19 110 VAL A CA 1
ATOM 878 C C . VAL A 1 110 ? 18.735 -3.864 -4.099 1.00 89.19 110 VAL A C 1
ATOM 880 O O . VAL A 1 110 ? 18.449 -4.951 -3.601 1.00 89.19 110 VAL A O 1
ATOM 883 N N . SER A 1 111 ? 19.336 -3.733 -5.284 1.00 87.94 111 SER A N 1
ATOM 884 C CA . SER A 1 111 ? 19.775 -4.850 -6.139 1.00 87.94 111 SER A CA 1
ATOM 885 C C . SER A 1 111 ? 18.688 -5.915 -6.389 1.00 87.94 111 SER A C 1
ATOM 887 O O . SER A 1 111 ? 18.824 -7.051 -5.926 1.00 87.94 111 SER A O 1
ATOM 889 N N . PRO A 1 112 ? 17.592 -5.574 -7.102 1.00 91.38 112 PRO A N 1
ATOM 890 C CA . PRO A 1 112 ? 16.543 -6.536 -7.438 1.00 91.38 112 PRO A CA 1
ATOM 891 C C . PRO A 1 112 ? 17.095 -7.709 -8.260 1.00 91.38 112 PRO A C 1
ATOM 893 O O . PRO A 1 112 ? 17.999 -7.544 -9.079 1.00 91.38 112 PRO A O 1
ATOM 896 N N . LEU A 1 113 ? 16.514 -8.893 -8.069 1.00 91.31 113 LEU A N 1
ATOM 897 C CA . LEU A 1 113 ? 16.926 -10.133 -8.730 1.00 91.31 113 LEU A CA 1
ATOM 898 C C . LEU A 1 113 ? 16.300 -10.230 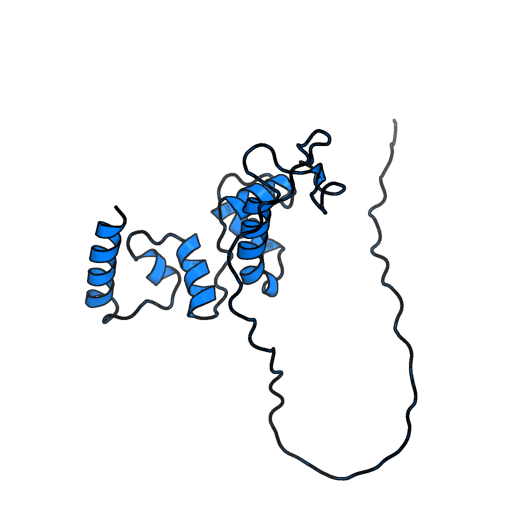-10.132 1.00 91.31 113 LEU A C 1
ATOM 900 O O . LEU A 1 113 ? 15.471 -11.093 -10.407 1.00 91.31 113 LEU A O 1
ATOM 904 N N . CYS A 1 114 ? 16.635 -9.287 -11.015 1.00 90.75 114 CYS A N 1
ATOM 905 C CA . CYS A 1 114 ? 16.030 -9.191 -12.347 1.00 90.75 114 CYS A CA 1
ATOM 906 C C . CYS A 1 114 ? 16.294 -10.425 -13.224 1.00 90.75 114 CYS A C 1
ATOM 908 O O . CYS A 1 114 ? 15.421 -10.791 -13.998 1.00 90.75 114 CYS A O 1
ATOM 910 N N . SER A 1 115 ? 17.439 -11.087 -13.068 1.00 88.94 115 SER A N 1
ATOM 911 C CA . SER A 1 115 ? 17.851 -12.275 -13.825 1.00 88.94 115 SER A CA 1
ATOM 912 C C . SER A 1 115 ? 17.027 -13.519 -13.501 1.00 88.94 115 SER A C 1
ATOM 914 O O . SER A 1 115 ? 16.949 -14.426 -14.320 1.00 88.94 115 SER A O 1
ATOM 916 N N . SER A 1 116 ? 16.393 -13.568 -12.326 1.00 87.50 116 SER A N 1
ATOM 917 C CA . SER A 1 116 ? 15.448 -14.624 -11.943 1.00 87.50 116 SER A CA 1
ATOM 918 C C . SER A 1 116 ? 13.988 -14.163 -11.987 1.00 87.50 116 SER A C 1
ATOM 920 O O . SER A 1 116 ? 13.084 -14.915 -11.622 1.00 87.50 116 SER A O 1
ATOM 922 N N . CYS A 1 117 ? 13.732 -12.928 -12.426 1.00 91.88 117 CYS A N 1
ATOM 923 C CA . CYS A 1 117 ? 12.395 -12.361 -12.492 1.00 91.88 117 CYS A CA 1
ATOM 924 C C . CYS A 1 117 ? 11.675 -12.811 -13.767 1.00 91.88 117 CYS A C 1
ATOM 926 O O . CYS A 1 117 ? 12.125 -12.525 -14.874 1.00 91.88 117 CYS A O 1
ATOM 928 N N . LEU A 1 118 ? 10.488 -13.404 -13.623 1.00 90.56 118 LEU A N 1
ATOM 929 C CA . LEU A 1 118 ? 9.654 -13.813 -14.764 1.00 90.56 118 LEU A CA 1
ATOM 930 C C . LEU A 1 118 ? 9.275 -12.638 -15.683 1.00 90.56 118 LEU A C 1
ATOM 932 O O . LEU A 1 118 ? 9.103 -12.810 -16.885 1.00 90.56 118 LEU A O 1
ATOM 936 N N . ASN A 1 119 ? 9.208 -11.426 -15.128 1.00 89.94 119 ASN A N 1
ATOM 937 C CA . ASN A 1 119 ? 8.848 -10.214 -15.861 1.00 89.94 119 ASN A CA 1
ATOM 938 C C . ASN A 1 119 ? 10.060 -9.483 -16.461 1.00 89.94 119 ASN A C 1
ATOM 940 O O . ASN A 1 119 ? 9.911 -8.347 -16.906 1.00 89.94 119 ASN A O 1
ATOM 944 N N . GLN A 1 120 ? 11.261 -10.078 -16.473 1.00 90.50 120 GLN A N 1
ATOM 945 C CA . GLN A 1 120 ? 12.488 -9.406 -16.925 1.00 90.50 120 GLN A CA 1
ATOM 946 C C . GLN A 1 120 ? 12.3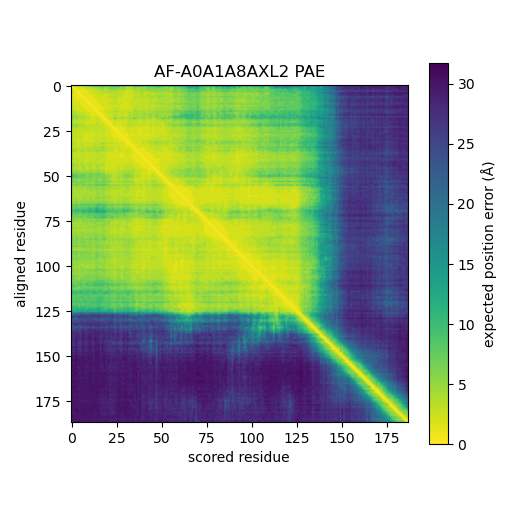52 -8.796 -18.327 1.00 90.50 120 GLN A C 1
ATOM 948 O O . GLN A 1 120 ? 12.742 -7.652 -18.533 1.00 90.50 120 GLN A O 1
ATOM 953 N N . ASN A 1 121 ? 11.748 -9.528 -19.265 1.00 88.69 121 ASN A N 1
ATOM 954 C CA . ASN A 1 121 ? 11.656 -9.122 -20.672 1.00 88.69 121 ASN A CA 1
ATOM 955 C C . ASN A 1 121 ? 10.663 -7.980 -20.933 1.00 88.69 121 ASN A C 1
ATOM 957 O O . ASN A 1 121 ? 10.727 -7.341 -21.979 1.00 88.69 121 ASN A O 1
ATOM 961 N N . ILE A 1 122 ? 9.730 -7.745 -20.007 1.00 90.94 122 ILE A N 1
ATOM 962 C CA . ILE A 1 122 ? 8.671 -6.733 -20.141 1.00 90.94 122 ILE A CA 1
ATOM 963 C C . ILE A 1 122 ? 8.828 -5.577 -19.147 1.00 90.94 122 ILE A C 1
ATOM 965 O O . ILE A 1 122 ? 8.145 -4.566 -19.271 1.00 90.94 122 ILE A O 1
ATOM 969 N N . CYS A 1 123 ? 9.704 -5.715 -18.150 1.00 91.94 123 CYS A N 1
ATOM 970 C CA . CYS A 1 123 ? 9.895 -4.716 -17.108 1.00 91.94 123 CYS A CA 1
ATOM 971 C C . CYS A 1 123 ? 10.833 -3.597 -17.595 1.00 91.94 123 CYS A C 1
ATOM 973 O O . CYS A 1 123 ? 12.000 -3.872 -17.885 1.00 91.94 123 CYS A O 1
ATOM 975 N N . PRO A 1 124 ? 10.389 -2.326 -17.610 1.00 90.50 124 PRO A N 1
ATOM 976 C CA . PRO A 1 124 ? 11.218 -1.212 -18.072 1.00 90.50 124 PRO A CA 1
ATOM 977 C C . PRO A 1 124 ? 12.401 -0.914 -17.136 1.00 90.50 124 PRO A C 1
ATOM 979 O O . PRO A 1 124 ? 13.396 -0.346 -17.570 1.00 90.50 124 PRO A O 1
ATOM 982 N N . SER A 1 125 ? 12.321 -1.328 -15.866 1.00 89.38 125 SER A N 1
ATOM 983 C CA . SER A 1 125 ? 13.386 -1.157 -14.863 1.00 89.38 125 SER A CA 1
ATOM 984 C C . SER A 1 125 ? 14.283 -2.396 -14.697 1.00 89.38 125 SER A C 1
ATOM 986 O O . SER A 1 125 ? 14.947 -2.539 -13.670 1.00 89.38 125 SER A O 1
ATOM 988 N N . ALA A 1 126 ? 14.256 -3.354 -15.631 1.00 88.06 126 ALA A N 1
ATOM 989 C CA . ALA A 1 126 ? 15.059 -4.569 -15.518 1.00 88.06 126 ALA A CA 1
ATOM 990 C C . ALA A 1 126 ? 16.556 -4.293 -15.741 1.00 88.06 126 ALA A C 1
ATOM 992 O O . ALA A 1 126 ? 16.950 -3.649 -16.710 1.00 88.06 126 ALA A O 1
ATOM 993 N N . HIS A 1 127 ? 17.406 -4.851 -14.874 1.00 81.81 127 HIS A N 1
ATOM 994 C CA . HIS A 1 127 ? 18.861 -4.787 -15.015 1.00 81.81 127 HIS A CA 1
ATOM 995 C C . HIS A 1 127 ? 19.405 -6.124 -15.527 1.00 81.81 127 HIS A C 1
ATOM 997 O O . HIS A 1 127 ? 19.186 -7.164 -14.908 1.00 81.81 127 HIS A O 1
ATOM 1003 N N . GLN A 1 128 ? 20.132 -6.104 -16.646 1.00 67.31 128 GLN A N 1
ATOM 1004 C CA . GLN A 1 128 ? 20.695 -7.316 -17.261 1.00 67.31 128 GLN A CA 1
ATOM 1005 C C . GLN A 1 128 ? 21.840 -7.929 -16.431 1.00 67.31 128 GLN A C 1
ATOM 1007 O O . GLN A 1 128 ? 22.043 -9.137 -16.470 1.00 67.31 128 GLN A O 1
ATOM 1012 N N . SER A 1 129 ? 22.539 -7.126 -15.621 1.00 63.78 129 SER A N 1
ATOM 1013 C CA . SER A 1 129 ? 23.671 -7.543 -14.775 1.00 63.78 129 SER A CA 1
ATOM 1014 C C . SER A 1 129 ? 23.290 -7.886 -13.325 1.00 63.78 129 SER A C 1
ATOM 1016 O O . SER A 1 129 ? 24.135 -7.865 -12.430 1.00 63.78 129 SER A O 1
ATOM 1018 N N . SER A 1 130 ? 22.015 -8.170 -13.045 1.00 67.56 130 SER A N 1
ATOM 1019 C CA . SER A 1 130 ? 21.560 -8.411 -11.670 1.00 67.56 130 SER A CA 1
ATOM 1020 C C . SER A 1 130 ? 22.102 -9.725 -11.078 1.00 67.56 130 SER A C 1
ATOM 1022 O O . SER A 1 130 ? 22.188 -10.727 -11.797 1.00 67.56 130 SER A O 1
ATOM 1024 N N . PRO A 1 131 ? 22.379 -9.771 -9.763 1.00 64.94 131 PRO A N 1
ATOM 1025 C CA . PRO A 1 131 ? 22.953 -10.943 -9.113 1.00 64.94 131 PRO A CA 1
ATOM 1026 C C . PRO A 1 131 ? 22.052 -12.177 -9.240 1.00 64.94 131 PRO A C 1
ATOM 1028 O O . PRO A 1 131 ? 20.866 -12.136 -8.918 1.00 64.94 131 PRO A O 1
ATOM 1031 N N . VAL A 1 132 ? 22.638 -13.304 -9.651 1.00 60.47 132 VAL A N 1
ATOM 1032 C CA . VAL A 1 132 ? 21.970 -14.612 -9.679 1.00 60.47 132 VAL A CA 1
ATOM 1033 C C . VAL A 1 132 ? 21.957 -15.173 -8.255 1.00 60.47 132 VAL A C 1
ATOM 1035 O O . VAL A 1 132 ? 22.830 -15.936 -7.855 1.00 60.47 132 VAL A O 1
ATOM 1038 N N . LYS A 1 133 ? 20.991 -14.756 -7.435 1.00 59.72 133 LYS A N 1
ATOM 1039 C CA . LYS A 1 133 ? 20.696 -15.412 -6.151 1.00 59.72 133 LYS A CA 1
ATOM 1040 C C . LYS A 1 133 ? 19.270 -15.947 -6.181 1.00 59.72 133 LYS A C 1
ATOM 1042 O O . LYS A 1 133 ? 18.365 -15.282 -6.676 1.00 59.72 133 LYS A O 1
ATOM 1047 N N . ARG A 1 134 ? 19.067 -17.168 -5.676 1.00 57.44 134 ARG A N 1
ATOM 1048 C CA . ARG A 1 134 ? 17.724 -17.750 -5.534 1.00 57.44 134 ARG A CA 1
ATOM 1049 C C . ARG A 1 134 ? 16.962 -16.993 -4.431 1.00 57.44 134 ARG A C 1
ATOM 1051 O O . ARG A 1 134 ? 17.588 -16.654 -3.421 1.00 57.44 134 ARG A O 1
ATOM 1058 N N . PRO A 1 135 ? 15.654 -16.724 -4.589 1.00 58.38 135 PRO A N 1
ATOM 1059 C CA . PRO A 1 135 ? 14.849 -16.106 -3.538 1.00 58.38 135 PRO A CA 1
ATOM 1060 C C . PRO A 1 135 ? 14.913 -16.920 -2.239 1.00 58.38 135 PRO A C 1
ATOM 1062 O O . PRO A 1 135 ? 14.901 -18.151 -2.277 1.00 58.38 135 PRO A O 1
ATOM 1065 N N . LYS A 1 136 ? 14.993 -16.252 -1.080 1.00 56.97 136 LYS A N 1
ATOM 1066 C CA . LYS A 1 136 ? 14.993 -16.933 0.225 1.00 56.97 136 LYS A CA 1
ATOM 1067 C C . LYS A 1 136 ? 13.647 -17.635 0.443 1.00 56.97 136 LYS A C 1
ATOM 1069 O O . LYS A 1 136 ? 12.603 -16.990 0.395 1.00 56.97 136 LYS A O 1
ATOM 1074 N N . ALA A 1 137 ? 13.677 -18.938 0.717 1.00 46.88 137 ALA A N 1
ATOM 1075 C CA . ALA A 1 137 ? 12.493 -19.706 1.085 1.00 46.88 137 ALA A CA 1
ATOM 1076 C C . ALA A 1 137 ? 12.027 -19.308 2.501 1.00 46.88 137 ALA A C 1
ATOM 1078 O O . ALA A 1 137 ? 12.677 -19.654 3.484 1.00 46.88 137 ALA A O 1
ATOM 1079 N N . GLY A 1 138 ? 10.924 -18.557 2.597 1.00 58.47 138 GLY A N 1
ATOM 1080 C CA . GLY A 1 138 ? 10.250 -18.244 3.865 1.00 58.47 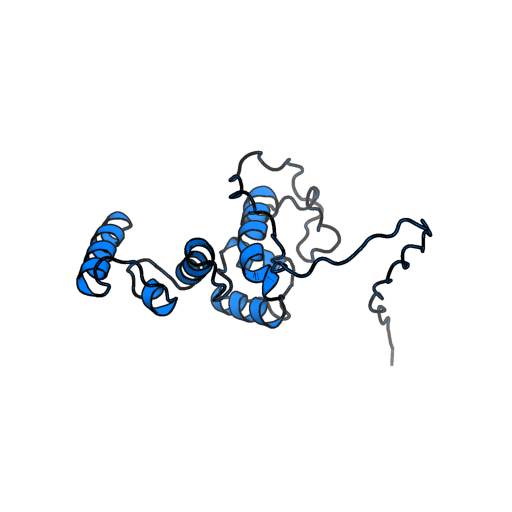138 GLY A CA 1
ATOM 1081 C C . GLY A 1 138 ? 9.535 -16.887 3.880 1.00 58.47 138 GLY A C 1
ATOM 1082 O O . GLY A 1 138 ? 10.152 -15.879 4.202 1.00 58.47 138 GLY A O 1
ATOM 1083 N N . SER A 1 139 ? 8.236 -16.858 3.554 1.00 50.31 139 SER A N 1
ATOM 1084 C CA . SER A 1 139 ? 7.281 -15.784 3.925 1.00 50.31 139 SER A CA 1
ATOM 1085 C C . SER A 1 139 ? 5.832 -16.330 3.853 1.00 50.31 139 SER A C 1
ATOM 1087 O O . SER A 1 139 ? 5.659 -17.452 3.370 1.00 50.31 139 SER A O 1
ATOM 1089 N N . PRO A 1 140 ? 4.816 -15.661 4.441 1.00 45.22 140 PRO A N 1
ATOM 1090 C CA . PRO A 1 140 ? 3.778 -16.277 5.265 1.00 45.22 140 PRO A CA 1
ATOM 1091 C C . PRO A 1 140 ? 2.795 -17.118 4.446 1.00 45.22 140 PRO A C 1
ATOM 1093 O O . PRO A 1 140 ? 2.400 -16.754 3.340 1.00 45.22 140 PRO A O 1
ATOM 1096 N N . ARG A 1 141 ? 2.367 -18.241 5.028 1.00 47.59 141 ARG A N 1
ATOM 1097 C CA . ARG A 1 141 ? 1.304 -19.078 4.469 1.00 47.59 141 ARG A CA 1
ATOM 1098 C C . ARG A 1 141 ? -0.018 -18.301 4.461 1.00 47.59 141 ARG A C 1
ATOM 1100 O O . ARG A 1 141 ? -0.399 -17.715 5.469 1.00 47.59 141 ARG A O 1
ATOM 1107 N N . SER A 1 142 ? -0.677 -18.333 3.308 1.00 51.81 142 SER A N 1
ATOM 1108 C CA . SER A 1 142 ? -2.032 -17.835 3.052 1.00 51.81 142 SER A CA 1
ATOM 1109 C C . SER A 1 142 ? -3.044 -18.350 4.096 1.00 51.81 142 SER A C 1
ATOM 1111 O O . SER A 1 142 ? -2.938 -19.513 4.507 1.00 51.81 142 SER A O 1
ATOM 1113 N N . PRO A 1 143 ? -4.053 -17.557 4.508 1.00 45.28 143 PRO A N 1
ATOM 1114 C CA . PRO A 1 143 ? -5.309 -18.124 4.984 1.00 45.28 143 PRO A CA 1
ATOM 1115 C C . PRO A 1 143 ? -5.928 -18.887 3.811 1.00 45.28 143 PRO A C 1
ATOM 1117 O O . PRO A 1 143 ? -6.155 -18.301 2.756 1.00 45.28 143 PRO A O 1
ATOM 1120 N N . LYS A 1 144 ? -6.149 -20.197 3.979 1.00 41.69 144 LYS A N 1
ATOM 1121 C CA . LYS A 1 144 ? -6.745 -21.065 2.953 1.00 41.69 144 LYS A CA 1
ATOM 1122 C C . LYS A 1 144 ? -7.949 -20.356 2.329 1.00 41.69 144 LYS A C 1
ATOM 1124 O O . LYS A 1 144 ? -8.876 -20.000 3.055 1.00 41.69 144 LYS A O 1
ATOM 1129 N N . SER A 1 145 ? -7.923 -20.167 1.012 1.00 42.31 145 SER A N 1
ATOM 1130 C CA . SER A 1 145 ? -9.089 -19.731 0.255 1.00 42.31 145 SER A CA 1
ATOM 1131 C C . SER A 1 145 ? -10.256 -20.651 0.603 1.00 42.31 145 SER A C 1
ATOM 1133 O O . SER A 1 145 ? -10.194 -21.870 0.420 1.00 42.31 145 SER A O 1
ATOM 1135 N N . LEU A 1 146 ? -11.307 -20.076 1.185 1.00 41.72 146 LEU A N 1
ATOM 1136 C CA . LEU A 1 146 ? -12.579 -20.770 1.314 1.00 41.72 146 LEU A CA 1
ATOM 1137 C C . LEU A 1 146 ? -13.056 -21.111 -0.105 1.00 41.72 146 LEU A C 1
ATOM 1139 O O . LEU A 1 146 ? -12.947 -20.266 -0.998 1.00 41.72 146 LEU A O 1
ATOM 1143 N N . PRO A 1 147 ? -13.542 -22.339 -0.344 1.00 34.75 147 PRO A N 1
ATOM 1144 C CA . PRO A 1 147 ? -14.016 -22.727 -1.658 1.00 34.75 147 PRO A CA 1
ATOM 1145 C C . PRO A 1 147 ? -15.156 -21.795 -2.067 1.00 34.75 147 PRO A C 1
ATOM 1147 O O . PRO A 1 147 ? -16.100 -21.580 -1.303 1.00 34.75 147 PRO A O 1
ATOM 1150 N N . PHE A 1 148 ? -15.048 -21.251 -3.276 1.00 34.31 148 PHE A N 1
ATOM 1151 C CA . PHE A 1 148 ? -16.093 -20.493 -3.947 1.00 34.31 148 PHE A CA 1
ATOM 1152 C C . PHE A 1 148 ? -17.315 -21.408 -4.122 1.00 34.31 148 PHE A C 1
ATOM 1154 O O . PHE A 1 148 ? -17.428 -22.145 -5.097 1.00 34.31 148 PHE A O 1
ATOM 1161 N N . LYS A 1 149 ? -18.205 -21.436 -3.124 1.00 30.20 149 LYS A N 1
ATOM 1162 C CA . LYS A 1 149 ? -19.526 -22.049 -3.250 1.00 30.20 149 LYS A CA 1
ATOM 1163 C C . LYS A 1 149 ? -20.397 -21.068 -4.020 1.00 30.20 149 LYS A C 1
ATOM 1165 O O . LYS A 1 149 ? -20.887 -20.093 -3.454 1.00 30.20 149 LYS A O 1
ATOM 1170 N N . THR A 1 150 ? -20.601 -21.342 -5.302 1.00 30.14 150 THR A N 1
ATOM 1171 C CA . THR A 1 150 ? -21.790 -20.886 -6.017 1.00 30.14 150 THR A CA 1
ATOM 1172 C C . THR A 1 150 ? -23.007 -21.356 -5.223 1.00 30.14 150 THR A C 1
ATOM 1174 O O . THR A 1 150 ? -23.276 -22.550 -5.106 1.00 30.14 150 THR A O 1
ATOM 1177 N N . LYS A 1 151 ? -23.709 -20.412 -4.594 1.00 29.59 151 LYS A N 1
ATOM 1178 C CA . LYS A 1 151 ? -25.034 -20.661 -4.038 1.00 29.59 151 LYS A CA 1
ATOM 1179 C C . LYS A 1 151 ? -25.997 -20.764 -5.217 1.00 29.59 151 LYS A C 1
ATOM 1181 O O . LYS A 1 151 ? -26.389 -19.746 -5.775 1.00 29.59 151 LYS A O 1
ATOM 1186 N N . THR A 1 152 ? -26.343 -21.983 -5.604 1.00 28.00 152 THR A N 1
ATOM 1187 C CA . THR A 1 152 ? -27.613 -22.244 -6.279 1.00 28.00 152 THR A CA 1
ATOM 1188 C C . THR A 1 152 ? -28.573 -22.689 -5.183 1.00 28.00 152 THR A C 1
ATOM 1190 O O . THR A 1 152 ? -28.325 -23.694 -4.516 1.00 28.00 152 THR A O 1
ATOM 1193 N N . GLU A 1 153 ? -29.596 -21.874 -4.925 1.00 30.03 153 GLU A N 1
ATOM 1194 C CA . GLU A 1 153 ? -30.692 -22.201 -4.008 1.00 30.03 153 GLU A CA 1
ATOM 1195 C C . GLU A 1 153 ? -31.454 -23.449 -4.512 1.00 30.03 153 GLU A C 1
ATOM 1197 O O . GLU A 1 153 ? -31.512 -23.678 -5.725 1.00 30.03 153 GLU A O 1
ATOM 1202 N N . PRO A 1 154 ? -32.013 -24.278 -3.611 1.00 30.22 154 PRO A N 1
ATOM 1203 C CA . PRO A 1 154 ? -32.556 -25.586 -3.948 1.00 30.22 154 PRO A CA 1
ATOM 1204 C C . PRO A 1 154 ? -34.062 -25.547 -4.246 1.00 30.22 154 PRO A C 1
ATOM 1206 O O . PRO A 1 154 ? -34.824 -24.883 -3.549 1.00 30.22 154 PRO A O 1
ATOM 1209 N N . GLY A 1 155 ? -34.495 -26.378 -5.198 1.00 28.12 155 GLY A N 1
ATOM 1210 C CA . GLY A 1 155 ? -35.854 -26.925 -5.205 1.00 28.12 155 GLY A CA 1
ATOM 1211 C C . GLY A 1 155 ? -36.679 -26.655 -6.459 1.00 28.12 155 GLY A C 1
ATOM 1212 O O . GLY A 1 155 ? -37.480 -25.732 -6.479 1.00 28.12 155 GLY A O 1
ATOM 1213 N N . GLN A 1 156 ? -36.556 -27.536 -7.454 1.00 28.53 156 GLN A N 1
ATOM 1214 C CA . GLN A 1 156 ? -37.696 -28.271 -8.019 1.00 28.53 156 GLN A CA 1
ATOM 1215 C C . GLN A 1 156 ? -37.163 -29.381 -8.931 1.00 28.53 156 GLN A C 1
ATOM 1217 O O . GLN A 1 156 ? -36.640 -29.154 -10.017 1.00 28.53 156 GLN A O 1
ATOM 1222 N N . GLU A 1 157 ? -37.240 -30.593 -8.399 1.00 27.12 157 GLU A N 1
ATOM 1223 C CA . GLU A 1 157 ? -36.952 -31.860 -9.054 1.00 27.12 157 GLU A CA 1
ATOM 1224 C C . GLU A 1 157 ? -38.103 -32.198 -10.007 1.00 27.12 157 GLU A C 1
ATOM 1226 O O . GLU A 1 157 ? -39.257 -32.079 -9.602 1.00 27.12 157 GLU A O 1
ATOM 1231 N N . LEU A 1 158 ? -37.808 -32.625 -11.240 1.00 25.23 158 LEU A N 1
ATOM 1232 C CA . LEU A 1 158 ? -38.688 -33.496 -12.028 1.00 25.23 158 LEU A CA 1
ATOM 1233 C C . LEU A 1 158 ? -37.917 -34.154 -13.189 1.00 25.23 158 LEU A C 1
ATOM 1235 O O . LEU A 1 158 ? -37.533 -33.502 -14.153 1.00 25.23 158 LEU A O 1
ATOM 1239 N N . ALA A 1 159 ? -37.772 -35.474 -13.035 1.00 26.00 159 ALA A N 1
ATOM 1240 C CA . ALA A 1 159 ? -37.689 -36.538 -14.039 1.00 26.00 159 ALA A CA 1
ATOM 1241 C C . ALA A 1 159 ? -36.491 -36.609 -15.015 1.00 26.00 159 ALA A C 1
ATOM 1243 O O . ALA A 1 159 ? -36.361 -35.838 -15.959 1.00 26.00 159 ALA A O 1
ATOM 1244 N N . LEU A 1 160 ? -35.678 -37.650 -14.775 1.00 28.19 160 LEU A N 1
ATOM 1245 C CA . LEU A 1 160 ? -35.092 -38.613 -15.724 1.00 28.19 160 LEU A CA 1
ATOM 1246 C C . LEU A 1 160 ? -35.236 -38.296 -17.226 1.00 28.19 160 LEU A C 1
ATOM 1248 O O . LEU A 1 160 ? -36.350 -38.163 -17.723 1.00 28.19 160 LEU A O 1
ATOM 1252 N N . ASN A 1 161 ? -34.117 -38.345 -17.960 1.00 27.30 161 ASN A N 1
ATOM 1253 C CA . ASN A 1 161 ? -33.825 -39.458 -18.873 1.00 27.30 161 ASN A CA 1
ATOM 1254 C C . ASN A 1 161 ? -32.362 -39.432 -19.346 1.00 27.30 161 ASN A C 1
ATOM 1256 O O . ASN A 1 161 ? -31.786 -38.385 -19.634 1.00 27.30 161 ASN A O 1
ATOM 1260 N N . ASP A 1 162 ? -31.800 -40.634 -19.374 1.00 31.83 162 ASP A N 1
ATOM 1261 C CA . ASP A 1 162 ? -30.545 -41.044 -19.993 1.00 31.83 162 ASP A CA 1
ATOM 1262 C C . ASP A 1 162 ? -30.636 -40.823 -21.512 1.00 31.83 162 ASP A C 1
ATOM 1264 O O . ASP A 1 162 ? -31.646 -41.205 -22.095 1.00 31.83 162 ASP A O 1
ATOM 1268 N N . GLU A 1 163 ? -29.645 -40.157 -22.117 1.00 27.86 163 GLU A N 1
ATOM 1269 C CA . GLU A 1 163 ? -29.127 -40.412 -23.473 1.00 27.86 163 GLU A CA 1
ATOM 1270 C C . GLU A 1 163 ? -28.271 -39.244 -24.009 1.00 27.86 163 GLU A C 1
ATOM 1272 O O . GLU A 1 163 ? -28.670 -38.083 -24.070 1.00 27.86 163 GLU A O 1
ATOM 1277 N N . THR A 1 164 ? -27.131 -39.631 -24.586 1.00 28.62 164 THR A N 1
ATOM 1278 C CA . THR A 1 164 ? -26.322 -38.912 -25.589 1.00 28.62 164 THR A CA 1
ATOM 1279 C C . THR A 1 164 ? -25.192 -37.996 -25.104 1.00 28.62 164 THR A C 1
ATOM 1281 O O . THR A 1 164 ? -25.265 -36.770 -25.079 1.00 28.62 164 THR A O 1
ATOM 1284 N N . ILE A 1 165 ? -24.041 -38.640 -24.898 1.00 36.91 165 ILE A N 1
ATOM 1285 C CA . ILE A 1 165 ? -22.704 -38.080 -25.122 1.00 36.91 165 ILE A CA 1
ATOM 1286 C C . ILE A 1 165 ? -22.629 -37.534 -26.559 1.00 36.91 165 ILE A C 1
ATOM 1288 O O . ILE A 1 165 ? -22.603 -38.314 -27.511 1.00 36.91 165 ILE A O 1
ATOM 1292 N N . LYS A 1 166 ? -22.521 -36.212 -26.727 1.00 31.39 166 LYS A N 1
ATOM 1293 C CA . LYS A 1 166 ? -21.895 -35.597 -27.909 1.00 31.39 166 LYS A CA 1
ATOM 1294 C C . LYS A 1 166 ? -20.953 -34.483 -27.468 1.00 31.39 166 LYS A C 1
ATOM 1296 O O . LYS A 1 166 ? -21.343 -33.513 -26.830 1.00 31.39 166 LYS A O 1
ATOM 1301 N N . GLN A 1 167 ? -19.683 -34.707 -27.779 1.00 34.59 167 GLN A N 1
ATOM 1302 C CA . GLN A 1 167 ? -18.588 -33.756 -27.680 1.00 34.59 167 GLN A CA 1
ATOM 1303 C C . GLN A 1 167 ? -18.833 -32.600 -28.655 1.00 34.59 167 GLN A C 1
ATOM 1305 O O . GLN A 1 167 ? -19.059 -32.854 -29.835 1.00 34.59 167 GLN A O 1
ATOM 1310 N N . GLU A 1 168 ? -18.687 -31.357 -28.197 1.00 30.42 168 GLU A N 1
ATOM 1311 C CA . GLU A 1 168 ? -18.426 -30.215 -29.078 1.00 30.42 168 GLU A CA 1
ATOM 1312 C C . GLU A 1 168 ? -17.209 -29.406 -28.590 1.00 30.42 168 GLU A C 1
ATOM 1314 O O . GLU A 1 168 ? -16.881 -29.428 -27.397 1.00 30.42 168 GLU A O 1
ATOM 1319 N N . PRO A 1 169 ? -16.452 -28.792 -29.521 1.00 29.91 169 PRO A N 1
ATOM 1320 C CA . PRO A 1 169 ? -15.024 -28.547 -29.363 1.00 29.91 169 PRO A CA 1
ATOM 1321 C C . PRO A 1 169 ? -14.682 -27.189 -28.727 1.00 29.91 169 PRO A C 1
ATOM 1323 O O . PRO A 1 169 ? -15.443 -26.227 -28.749 1.00 29.91 169 PRO A O 1
ATOM 1326 N N . ARG A 1 170 ? -13.465 -27.127 -28.174 1.00 30.92 170 ARG A N 1
ATOM 1327 C CA . ARG A 1 170 ? -12.825 -25.950 -27.557 1.00 30.92 170 ARG A CA 1
ATOM 1328 C C . ARG A 1 170 ? -12.764 -24.765 -28.545 1.00 30.92 170 ARG A C 1
ATOM 1330 O O . ARG A 1 170 ? -12.180 -24.952 -29.610 1.00 30.92 170 ARG A O 1
ATOM 1337 N N . PRO A 1 171 ? -13.244 -23.551 -28.207 1.00 33.34 171 PRO A N 1
ATOM 1338 C CA . PRO A 1 171 ? -13.000 -22.386 -29.047 1.00 33.34 171 PRO A CA 1
ATOM 1339 C C . PRO A 1 171 ? -11.543 -21.914 -28.938 1.00 33.34 171 PRO A C 1
ATOM 1341 O O . PRO A 1 171 ? -10.917 -21.941 -27.875 1.00 33.34 171 PRO A O 1
ATOM 1344 N N . GLU A 1 172 ? -11.022 -21.525 -30.096 1.00 30.39 172 GLU A N 1
ATOM 1345 C CA . GLU A 1 172 ? -9.632 -21.208 -30.393 1.00 30.39 172 GLU A CA 1
ATOM 1346 C C . GLU A 1 172 ? -9.133 -19.919 -29.721 1.00 30.39 172 GLU A C 1
ATOM 1348 O O . GLU A 1 172 ? -9.875 -19.012 -29.347 1.00 30.39 172 GLU A O 1
ATOM 1353 N N . THR A 1 173 ? -7.814 -19.860 -29.569 1.00 32.34 173 THR A N 1
ATOM 1354 C CA . THR A 1 173 ? -7.035 -18.805 -28.924 1.00 32.34 173 THR A CA 1
ATOM 1355 C C . THR A 1 173 ? -7.310 -17.408 -29.490 1.00 32.34 173 THR A C 1
ATOM 1357 O O . THR A 1 173 ? -6.978 -17.119 -30.640 1.00 32.34 173 THR A O 1
ATOM 1360 N N . VAL A 1 174 ? -7.805 -16.494 -28.651 1.00 33.41 174 VAL A N 1
ATOM 1361 C CA . VAL A 1 174 ? -7.862 -15.060 -28.967 1.00 33.41 174 VAL A CA 1
ATOM 1362 C C . VAL A 1 174 ? -6.444 -14.481 -28.927 1.00 33.41 174 VAL A C 1
ATOM 1364 O O . VAL A 1 174 ? -5.820 -14.341 -27.875 1.00 33.41 174 VAL A O 1
ATOM 1367 N N . SER A 1 175 ? -5.927 -14.163 -30.110 1.00 28.55 175 SER A N 1
ATOM 1368 C CA . SER A 1 175 ? -4.664 -13.462 -30.330 1.00 28.55 175 SER A CA 1
ATOM 1369 C C . SER A 1 175 ? -4.768 -12.015 -29.834 1.00 28.55 175 SER A C 1
ATOM 1371 O O . SER A 1 175 ? -5.479 -11.199 -30.420 1.00 28.55 175 SER A O 1
ATOM 1373 N N . TYR A 1 176 ? -4.051 -11.666 -28.763 1.00 33.16 176 TYR A N 1
ATOM 1374 C CA . TYR A 1 176 ? -3.857 -10.265 -28.390 1.00 33.16 176 TYR A CA 1
ATOM 1375 C C . TYR A 1 176 ? -3.000 -9.575 -29.459 1.00 33.16 176 TYR A C 1
ATOM 1377 O O . TYR A 1 176 ? -1.794 -9.814 -29.579 1.00 33.16 176 TYR A O 1
ATOM 1385 N N . MET A 1 177 ? -3.633 -8.699 -30.241 1.00 31.08 177 MET A N 1
ATOM 1386 C CA . MET A 1 177 ? -2.964 -7.819 -31.193 1.00 31.08 177 MET A CA 1
ATOM 1387 C C . MET A 1 177 ? -1.895 -6.969 -30.487 1.00 31.08 177 MET A C 1
ATOM 1389 O O . MET A 1 177 ? -2.188 -6.148 -29.619 1.00 31.08 177 MET A O 1
ATOM 1393 N N . ARG A 1 178 ? -0.634 -7.139 -30.901 1.00 36.75 178 ARG A N 1
ATOM 1394 C CA . ARG A 1 178 ? 0.481 -6.244 -30.555 1.00 36.75 178 ARG A CA 1
ATOM 1395 C C . ARG A 1 178 ? 0.251 -4.857 -31.181 1.00 36.75 178 ARG A C 1
ATOM 1397 O O . ARG A 1 178 ? -0.030 -4.796 -32.380 1.00 36.75 178 ARG A O 1
ATOM 1404 N N . PRO A 1 179 ? 0.476 -3.741 -30.467 1.00 36.88 179 PRO A N 1
ATOM 1405 C CA . PRO A 1 179 ? 0.543 -2.435 -31.109 1.00 36.88 179 PRO A CA 1
ATOM 1406 C C . PRO A 1 179 ? 1.744 -2.379 -32.068 1.00 36.88 179 PRO A C 1
ATOM 1408 O O . PRO A 1 179 ? 2.887 -2.639 -31.680 1.00 36.88 179 PRO A O 1
ATOM 1411 N N . ARG A 1 180 ? 1.486 -2.052 -33.342 1.00 34.75 180 ARG A N 1
ATOM 1412 C CA . ARG A 1 180 ? 2.514 -1.865 -34.378 1.00 34.75 180 ARG A CA 1
ATOM 1413 C C . ARG A 1 180 ? 3.472 -0.733 -33.984 1.00 34.75 180 ARG A C 1
ATOM 1415 O O . ARG A 1 180 ? 3.047 0.400 -33.773 1.00 34.75 180 ARG A O 1
ATOM 1422 N N . ARG A 1 181 ? 4.777 -1.029 -33.976 1.00 37.62 181 ARG A N 1
ATOM 1423 C CA . ARG A 1 181 ? 5.856 -0.030 -34.003 1.00 37.62 181 ARG A CA 1
ATOM 1424 C C . ARG A 1 181 ? 5.678 0.846 -35.250 1.00 37.62 181 ARG A C 1
ATOM 1426 O O . ARG A 1 181 ? 5.850 0.353 -36.362 1.00 37.62 181 ARG A O 1
ATOM 1433 N N . LYS A 1 182 ? 5.342 2.128 -35.087 1.00 40.00 182 LYS A N 1
ATOM 1434 C CA . LYS A 1 182 ? 5.490 3.113 -36.167 1.00 40.00 182 LYS A CA 1
ATOM 1435 C C . LYS A 1 182 ? 6.962 3.521 -36.232 1.00 40.00 182 LYS A C 1
ATOM 1437 O O . LYS A 1 182 ? 7.437 4.292 -35.405 1.00 40.00 182 LYS A O 1
ATOM 1442 N N . ASN A 1 183 ? 7.680 2.951 -37.194 1.00 34.53 183 ASN A N 1
ATOM 1443 C CA . ASN A 1 183 ? 8.951 3.487 -37.662 1.00 34.53 183 ASN A CA 1
ATOM 1444 C C . ASN A 1 183 ? 8.684 4.763 -38.477 1.00 34.53 183 ASN A C 1
ATOM 1446 O O . ASN A 1 183 ? 7.765 4.770 -39.288 1.00 34.53 183 ASN A O 1
ATOM 1450 N N . LYS A 1 184 ? 9.518 5.785 -38.243 1.00 39.28 184 LYS A N 1
ATOM 1451 C CA . LYS A 1 184 ? 9.988 6.832 -39.172 1.00 39.28 184 LYS A CA 1
ATOM 1452 C C . LYS A 1 184 ? 8.997 7.356 -40.229 1.00 39.28 184 LYS A C 1
ATOM 1454 O O . LYS A 1 184 ? 8.744 6.680 -41.218 1.00 39.28 184 LYS A O 1
ATOM 1459 N N . CYS A 1 185 ? 8.646 8.637 -40.121 1.00 31.41 185 CYS A N 1
ATOM 1460 C CA . CYS A 1 185 ? 8.445 9.486 -41.299 1.00 31.41 185 CYS A CA 1
ATOM 1461 C C . CYS A 1 185 ? 9.500 10.607 -41.285 1.00 31.41 185 CYS A C 1
ATOM 1463 O O . CYS A 1 185 ? 9.621 11.277 -40.258 1.00 31.41 185 CYS A O 1
ATOM 1465 N N . PRO A 1 186 ? 10.272 10.788 -42.370 1.00 41.47 186 PRO A N 1
ATOM 1466 C CA . PRO A 1 186 ? 11.038 11.997 -42.640 1.00 41.47 186 PRO A CA 1
ATOM 1467 C C . PRO A 1 186 ? 10.172 13.014 -43.401 1.00 41.47 186 PRO A C 1
ATOM 1469 O O . PRO A 1 186 ? 9.320 12.606 -44.192 1.00 41.47 186 PRO A O 1
ATOM 1472 N N . LEU A 1 187 ? 10.404 14.300 -43.138 1.00 40.38 187 LEU A N 1
ATOM 1473 C CA . LEU A 1 187 ? 10.566 15.431 -44.068 1.00 40.38 187 LEU A CA 1
ATOM 1474 C C . LEU A 1 187 ? 10.620 16.718 -43.235 1.00 40.38 187 LEU A C 1
ATOM 1476 O O . LEU A 1 187 ? 9.716 16.906 -42.391 1.00 40.38 187 LEU A O 1
#

Nearest PDB structures (foldseek):
  7rdt-assembly1_A  TM=9.765E-01  e=1.283E-15  Homo sapiens
  7rds-assembly1_A  TM=6.298E-01  e=3.497E-14  Homo sapiens
  8a5c-assembly1_A  TM=7.973E-01  e=1.515E-05  Deinococcus radiodurans R1 = ATCC 13939 = DSM 20539
  4uob-assembly1_A  TM=8.096E-01  e=1.698E-05  Deinococcus radiodurans R1 = ATCC 13939 = DSM 20539
  8a5g-assembly1_A  TM=8.000E-01  e=1.903E-05  Deinococcus radiodurans R1 = ATCC 13939 = DSM 20539

Mean predicted aligned error: 14.59 Å